Protein AF-A0AAV9Y411-F1 (afdb_monomer_lite)

Structure (mmCIF, N/CA/C/O backbone):
data_AF-A0AAV9Y411-F1
#
_entry.id   AF-A0AAV9Y411-F1
#
loop_
_atom_site.group_PDB
_atom_site.id
_atom_site.type_symbol
_atom_site.label_atom_id
_atom_site.label_alt_id
_atom_site.label_comp_id
_atom_site.label_asym_id
_atom_site.label_entity_id
_atom_site.label_seq_id
_atom_site.pdbx_PDB_ins_code
_atom_site.Cartn_x
_atom_site.Cartn_y
_atom_site.Cartn_z
_atom_site.occupancy
_atom_site.B_iso_or_equiv
_atom_site.auth_seq_id
_atom_site.auth_comp_id
_atom_site.auth_asym_id
_atom_site.auth_atom_id
_atom_site.pdbx_PDB_model_num
ATOM 1 N N . MET A 1 1 ? 46.861 -23.584 19.709 1.00 38.91 1 MET A N 1
ATOM 2 C CA . MET A 1 1 ? 47.022 -22.472 18.749 1.00 38.91 1 MET A CA 1
ATOM 3 C C . MET A 1 1 ? 45.684 -22.245 18.080 1.00 38.91 1 MET A C 1
ATOM 5 O O . MET A 1 1 ? 45.321 -22.960 17.160 1.00 38.91 1 MET A O 1
ATOM 9 N N . THR A 1 2 ? 44.911 -21.333 18.648 1.00 29.80 2 THR A N 1
ATOM 10 C CA . THR A 1 2 ? 43.564 -20.941 18.228 1.00 29.80 2 THR A CA 1
ATOM 11 C C . THR A 1 2 ? 43.675 -19.541 17.643 1.00 29.80 2 THR A C 1
ATOM 13 O O . THR A 1 2 ? 43.963 -18.605 18.385 1.00 29.80 2 THR A O 1
ATOM 16 N N . HIS A 1 3 ? 43.497 -19.397 16.330 1.00 33.75 3 HIS A N 1
ATOM 17 C CA . HIS A 1 3 ? 43.424 -18.087 15.688 1.00 33.75 3 HIS A CA 1
ATOM 18 C C . HIS A 1 3 ? 41.963 -17.654 15.575 1.00 33.75 3 HIS A C 1
ATOM 20 O O . HIS A 1 3 ? 41.206 -18.161 14.753 1.00 33.75 3 HIS A O 1
ATOM 26 N N . PHE A 1 4 ? 41.601 -16.721 16.451 1.00 31.33 4 PHE A N 1
ATOM 27 C CA . PHE A 1 4 ? 40.519 -15.763 16.263 1.00 31.33 4 PHE A CA 1
ATOM 28 C C . PHE A 1 4 ? 40.920 -14.781 15.153 1.00 31.33 4 PHE A C 1
ATOM 30 O O . PHE A 1 4 ? 42.050 -14.294 15.157 1.00 31.33 4 PHE A O 1
ATOM 37 N N . PHE A 1 5 ? 39.995 -14.455 14.253 1.00 34.91 5 PHE A N 1
ATOM 38 C CA . PHE A 1 5 ? 40.048 -13.216 13.481 1.00 34.91 5 PHE A CA 1
ATOM 39 C C . PHE A 1 5 ? 38.739 -12.459 13.690 1.00 34.91 5 PHE A C 1
ATOM 41 O O . PHE A 1 5 ? 37.673 -12.878 13.244 1.00 34.91 5 PHE A O 1
ATOM 48 N N . GLU A 1 6 ? 38.860 -11.361 14.428 1.00 30.22 6 GLU A N 1
ATOM 49 C CA . GLU A 1 6 ? 37.919 -10.252 14.489 1.00 30.22 6 GLU A CA 1
ATOM 50 C C . GLU A 1 6 ? 38.066 -9.406 13.219 1.00 30.22 6 GLU A C 1
ATOM 52 O O . GLU A 1 6 ? 39.190 -9.078 12.840 1.00 30.22 6 GLU A O 1
ATOM 57 N N . ILE A 1 7 ? 36.952 -8.992 12.605 1.00 30.72 7 ILE A N 1
ATOM 58 C CA . ILE A 1 7 ? 36.894 -7.761 11.804 1.00 30.72 7 ILE A CA 1
ATOM 59 C C . ILE A 1 7 ? 35.578 -7.042 12.131 1.00 30.72 7 ILE A C 1
ATOM 61 O O . ILE A 1 7 ? 34.486 -7.590 11.996 1.00 30.72 7 ILE A O 1
ATOM 65 N N . THR A 1 8 ? 35.736 -5.816 12.616 1.00 31.38 8 THR A N 1
ATOM 66 C CA . THR A 1 8 ? 34.743 -4.833 13.070 1.00 31.38 8 THR A CA 1
ATOM 67 C C . THR A 1 8 ? 34.170 -3.977 11.914 1.00 31.38 8 THR A C 1
ATOM 69 O O . THR A 1 8 ? 34.678 -4.041 10.794 1.00 31.38 8 THR A O 1
ATOM 72 N N . PRO A 1 9 ? 33.101 -3.181 12.161 1.00 34.19 9 PRO A N 1
ATOM 73 C CA . PRO A 1 9 ? 32.197 -2.634 11.145 1.00 34.19 9 PRO A CA 1
ATOM 74 C C . PRO A 1 9 ? 32.539 -1.202 10.684 1.00 34.19 9 PRO A C 1
ATOM 76 O O . PRO A 1 9 ? 33.095 -0.400 11.427 1.00 34.19 9 PRO A O 1
ATOM 79 N N . PHE A 1 10 ? 32.103 -0.865 9.471 1.00 28.27 10 PHE A N 1
ATOM 80 C CA . PHE A 1 10 ? 32.091 0.462 8.836 1.00 28.27 10 PHE A CA 1
ATOM 81 C C . PHE A 1 10 ? 30.819 0.495 7.950 1.00 28.27 10 PHE A C 1
ATOM 83 O O . PHE A 1 10 ? 30.485 -0.534 7.378 1.00 28.27 10 PHE A O 1
ATOM 90 N N . LEU A 1 11 ? 30.018 1.549 7.762 1.00 26.12 11 LEU A N 1
ATOM 91 C CA . LEU A 1 11 ? 30.141 2.985 7.990 1.00 26.12 11 LEU A CA 1
ATOM 92 C C . LEU A 1 11 ? 28.708 3.582 7.960 1.00 26.12 11 LEU A C 1
ATOM 94 O O . LEU A 1 11 ? 27.878 3.193 7.141 1.00 26.12 11 LEU A O 1
ATOM 98 N N . LEU A 1 12 ? 28.446 4.529 8.859 1.00 26.17 12 LEU A N 1
ATOM 99 C CA . LEU A 1 12 ? 27.255 5.375 8.965 1.00 26.17 12 LEU A CA 1
ATOM 100 C C . LEU A 1 12 ? 27.339 6.496 7.906 1.00 26.17 12 LEU A C 1
ATOM 102 O O . LEU A 1 12 ? 28.343 7.206 7.888 1.00 26.17 12 LEU A O 1
ATOM 106 N N . ILE A 1 13 ? 26.321 6.705 7.062 1.00 27.62 13 ILE A N 1
ATOM 107 C CA . ILE A 1 13 ? 26.224 7.918 6.226 1.00 27.62 13 ILE A CA 1
ATOM 108 C C . ILE A 1 13 ? 24.896 8.628 6.500 1.00 27.62 13 ILE A C 1
ATOM 110 O O . ILE A 1 13 ? 23.810 8.115 6.246 1.00 27.62 13 ILE A O 1
ATOM 114 N N . LEU A 1 14 ? 25.055 9.825 7.059 1.00 25.78 14 LEU A N 1
ATOM 115 C CA . LEU A 1 14 ? 24.070 10.851 7.368 1.00 25.78 14 LEU A CA 1
ATOM 116 C C . LEU A 1 14 ? 23.907 11.742 6.121 1.00 25.78 14 LEU A C 1
ATOM 118 O O . LEU A 1 14 ? 24.919 12.210 5.601 1.00 25.78 14 LEU A O 1
ATOM 122 N N . PHE A 1 15 ? 22.686 12.043 5.671 1.00 27.42 15 PHE A N 1
ATOM 123 C CA . PHE A 1 15 ? 22.455 13.149 4.731 1.00 27.42 15 PHE A CA 1
ATOM 124 C C . PHE A 1 15 ? 21.339 14.071 5.223 1.00 27.42 15 PHE A C 1
ATOM 126 O O . PHE A 1 15 ? 20.254 13.637 5.599 1.00 27.42 15 PHE A O 1
ATOM 133 N N . ILE A 1 16 ? 21.678 15.360 5.245 1.00 27.30 16 ILE A N 1
ATOM 134 C CA . ILE A 1 16 ? 20.896 16.502 5.719 1.00 27.30 16 ILE A CA 1
ATOM 135 C C . ILE A 1 16 ? 20.000 17.028 4.585 1.00 27.30 16 ILE A C 1
ATOM 137 O O . ILE A 1 16 ? 20.425 17.121 3.435 1.00 27.30 16 ILE A O 1
ATOM 141 N N . PHE A 1 17 ? 18.770 17.401 4.945 1.00 28.39 17 PHE A N 1
ATOM 142 C CA . PHE A 1 17 ? 17.741 18.024 4.107 1.00 28.39 17 PHE A CA 1
ATOM 143 C C . PHE A 1 17 ? 18.133 19.401 3.542 1.00 28.39 17 PHE A C 1
ATOM 145 O O . PHE A 1 17 ? 18.646 20.251 4.267 1.00 28.39 17 PHE A O 1
ATOM 152 N N . VAL A 1 18 ? 17.689 19.692 2.312 1.00 26.00 18 VAL A N 1
ATOM 153 C CA . VAL A 1 18 ? 17.281 21.049 1.909 1.00 26.00 18 VAL A CA 1
ATOM 154 C C . VAL A 1 18 ? 15.874 20.976 1.316 1.00 26.00 18 VAL A C 1
ATOM 156 O O . VAL A 1 18 ? 15.612 20.279 0.341 1.00 26.00 18 VAL A O 1
ATOM 159 N N . SER A 1 19 ? 14.962 21.684 1.979 1.00 31.25 19 SER A N 1
ATOM 160 C CA . SER A 1 19 ? 13.531 21.788 1.706 1.00 31.25 19 SER A CA 1
ATOM 161 C C . SER A 1 19 ? 13.236 23.047 0.898 1.00 31.25 19 SER A C 1
ATOM 163 O O . SER A 1 19 ? 13.562 24.134 1.366 1.00 31.25 19 SER A O 1
ATOM 165 N N . LEU A 1 20 ? 12.498 22.924 -0.208 1.00 26.38 20 LEU A N 1
ATOM 166 C CA . LEU A 1 20 ? 11.683 24.008 -0.769 1.00 26.38 20 LEU A CA 1
ATOM 167 C C . LEU A 1 20 ? 10.356 23.425 -1.292 1.00 26.38 20 LEU A C 1
ATOM 169 O O . LEU A 1 20 ? 10.323 22.724 -2.298 1.00 26.38 20 LEU A O 1
ATOM 173 N N . ARG A 1 21 ? 9.264 23.700 -0.563 1.00 31.45 21 ARG A N 1
ATOM 174 C CA . ARG A 1 21 ? 7.863 23.475 -0.971 1.00 31.45 21 ARG A CA 1
ATOM 175 C C . ARG A 1 21 ? 7.301 24.732 -1.641 1.00 31.45 21 ARG A C 1
ATOM 177 O O . ARG A 1 21 ? 7.668 25.839 -1.244 1.00 31.45 21 ARG A O 1
ATOM 184 N N . PRO A 1 22 ? 6.234 24.561 -2.431 1.00 31.45 22 PRO A N 1
ATOM 185 C CA . PRO A 1 22 ? 4.994 25.252 -2.105 1.00 31.45 22 PRO A CA 1
ATOM 186 C C . PRO A 1 22 ? 3.823 24.288 -1.862 1.00 31.45 22 PRO A C 1
ATOM 188 O O . PRO A 1 22 ? 3.847 23.107 -2.193 1.00 31.45 22 PRO A O 1
ATOM 191 N N . LEU A 1 23 ? 2.832 24.825 -1.154 1.00 37.41 23 LEU A N 1
ATOM 192 C CA . LEU A 1 23 ? 1.609 24.191 -0.679 1.00 37.41 23 LEU A CA 1
ATOM 193 C C . LEU A 1 23 ? 0.708 23.692 -1.815 1.00 37.41 23 LEU A C 1
ATOM 195 O O . LEU A 1 23 ? 0.442 24.454 -2.735 1.00 37.41 23 LEU A O 1
ATOM 199 N N . LEU A 1 24 ? 0.057 22.541 -1.610 1.00 33.62 24 LEU A N 1
ATOM 200 C CA . LEU A 1 24 ? -1.312 22.308 -2.080 1.00 33.62 24 LEU A CA 1
ATOM 201 C C . LEU A 1 24 ? -2.109 21.518 -1.030 1.00 33.62 24 LEU A C 1
ATOM 203 O O . LEU A 1 24 ? -1.747 20.419 -0.603 1.00 33.62 24 LEU A O 1
ATOM 207 N N . GLU A 1 25 ? -3.200 22.125 -0.576 1.00 34.94 25 GLU A N 1
ATOM 208 C CA . GLU A 1 25 ? -4.221 21.505 0.258 1.00 34.94 25 GLU A CA 1
ATOM 209 C C . GLU A 1 25 ? -5.209 20.772 -0.650 1.00 34.94 25 GLU A C 1
ATOM 211 O O . GLU A 1 25 ? -6.013 21.392 -1.343 1.00 34.94 25 GLU A O 1
ATOM 216 N N . ALA A 1 26 ? -5.193 19.439 -0.632 1.00 35.81 26 ALA A N 1
ATOM 217 C CA . ALA A 1 26 ? -6.359 18.698 -1.089 1.00 35.81 26 ALA A CA 1
ATOM 218 C C . ALA A 1 26 ? -7.523 19.047 -0.147 1.00 35.81 26 ALA A C 1
ATOM 220 O O . ALA A 1 26 ? -7.452 18.788 1.057 1.00 35.81 26 ALA A O 1
ATOM 221 N N . LYS A 1 27 ? -8.586 19.666 -0.673 1.00 31.14 27 LYS A N 1
ATOM 222 C CA . LYS A 1 27 ? -9.831 19.872 0.074 1.00 31.14 27 LYS A CA 1
ATOM 223 C C . LYS A 1 27 ? -10.451 18.506 0.349 1.00 31.14 27 LYS A C 1
ATOM 225 O O . LYS A 1 27 ? -11.044 17.883 -0.525 1.00 31.14 27 LYS A O 1
ATOM 230 N N . PHE A 1 28 ? -10.282 18.031 1.574 1.00 37.81 28 PHE A N 1
ATOM 231 C CA . PHE A 1 28 ? -10.968 16.848 2.064 1.00 37.81 28 PHE A CA 1
ATOM 232 C C . PHE A 1 28 ? -12.340 17.270 2.562 1.00 37.81 28 PHE A C 1
ATOM 234 O O . PHE A 1 28 ? -12.441 17.979 3.561 1.00 37.81 28 PHE A O 1
ATOM 241 N N . ASN A 1 29 ? -13.392 16.818 1.889 1.00 28.09 29 ASN A N 1
ATOM 242 C CA . ASN A 1 29 ? -14.723 16.918 2.460 1.00 28.09 29 ASN A CA 1
ATOM 243 C C . ASN A 1 29 ? -14.805 15.970 3.661 1.00 28.09 29 ASN A C 1
ATOM 245 O O . ASN A 1 29 ? -14.772 14.747 3.518 1.00 28.09 29 ASN A O 1
ATOM 249 N N . THR A 1 30 ? -14.938 16.537 4.857 1.00 27.84 30 THR A N 1
ATOM 250 C CA . THR A 1 30 ? -15.455 15.849 6.044 1.00 27.84 30 THR A CA 1
ATOM 251 C C . THR A 1 30 ? -16.964 15.668 5.891 1.00 27.84 30 THR A C 1
ATOM 253 O O . THR A 1 30 ? -17.766 16.183 6.664 1.00 27.84 30 THR A O 1
ATOM 256 N N . THR A 1 31 ? -17.389 14.942 4.861 1.00 27.12 31 THR A N 1
ATOM 257 C CA . THR A 1 31 ? -18.781 14.517 4.744 1.00 27.12 31 THR A CA 1
ATOM 258 C C . THR A 1 31 ? -19.002 13.340 5.689 1.00 27.12 31 THR A C 1
ATOM 260 O O . THR A 1 31 ? -18.307 12.318 5.615 1.00 27.12 31 THR A O 1
ATOM 263 N N . LYS A 1 32 ? -19.995 13.481 6.579 1.00 30.61 32 LYS A N 1
ATOM 264 C CA . LYS A 1 32 ? -20.686 12.357 7.229 1.00 30.61 32 LYS A CA 1
ATOM 265 C C . LYS A 1 32 ? -20.951 11.269 6.184 1.00 30.61 32 LYS A C 1
ATOM 267 O O . LYS A 1 32 ? -21.178 11.587 5.019 1.00 30.61 32 LYS A O 1
ATOM 272 N N . LEU A 1 33 ? -20.895 10.006 6.602 1.00 32.31 33 LEU A N 1
ATOM 273 C CA . LEU A 1 33 ? -21.232 8.834 5.789 1.00 32.31 33 LEU A CA 1
ATOM 274 C C . LEU A 1 33 ? -22.464 9.106 4.892 1.00 32.31 33 LEU A C 1
ATOM 276 O O . LEU A 1 33 ? -23.602 9.006 5.345 1.00 32.31 33 LEU A O 1
ATOM 280 N N . HIS A 1 34 ? -22.265 9.420 3.609 1.00 34.75 34 HIS A N 1
ATOM 281 C CA . HIS A 1 34 ? -23.342 9.370 2.622 1.00 34.75 34 HIS A CA 1
ATOM 282 C C . HIS A 1 34 ? -23.483 7.924 2.153 1.00 34.75 34 HIS A C 1
ATOM 284 O O . HIS A 1 34 ? -23.081 7.558 1.060 1.00 34.75 34 HIS A O 1
ATOM 290 N N . GLU A 1 35 ? -24.012 7.099 3.052 1.00 37.47 35 GLU A N 1
ATOM 291 C CA . GLU A 1 35 ? -24.856 5.947 2.709 1.00 37.47 35 GLU A CA 1
ATOM 292 C C . GLU A 1 35 ? -25.800 5.563 3.864 1.00 37.47 35 GLU A C 1
ATOM 294 O O . GLU A 1 35 ? -26.383 4.485 3.890 1.00 37.47 35 GLU A O 1
ATOM 299 N N . VAL A 1 36 ? -26.017 6.478 4.816 1.00 35.94 36 VAL A N 1
ATOM 300 C CA . VAL A 1 36 ? -27.107 6.395 5.786 1.00 35.94 36 VAL A CA 1
ATOM 301 C C . VAL A 1 36 ? -27.689 7.801 5.883 1.00 35.94 36 VAL A C 1
ATOM 303 O O . VAL A 1 36 ? -27.109 8.678 6.515 1.00 35.94 36 VAL A O 1
ATOM 306 N N . THR A 1 37 ? -28.820 8.054 5.218 1.00 32.94 37 THR A N 1
ATOM 307 C CA . THR A 1 37 ? -29.631 9.248 5.505 1.00 32.94 37 THR A CA 1
ATOM 308 C C . THR A 1 37 ? -29.826 9.327 7.019 1.00 32.94 37 THR A C 1
ATOM 310 O O . THR A 1 37 ? -30.154 8.301 7.607 1.00 32.94 37 THR A O 1
ATOM 313 N N . GLU A 1 38 ? -29.640 10.488 7.662 1.00 37.78 38 GLU A N 1
ATOM 314 C CA . GLU A 1 38 ? -29.710 10.641 9.136 1.00 37.78 38 GLU A CA 1
ATOM 315 C C . GLU A 1 38 ? -30.945 9.967 9.768 1.00 37.78 38 GLU A C 1
ATOM 317 O O . GLU A 1 38 ? -30.876 9.464 10.888 1.00 37.78 38 GLU A O 1
ATOM 322 N N . LYS A 1 39 ? -32.038 9.852 9.004 1.00 35.91 39 LYS A N 1
ATOM 323 C CA . LYS A 1 39 ? -33.259 9.117 9.357 1.00 35.91 39 LYS A CA 1
ATOM 324 C C . LYS A 1 39 ? -33.045 7.616 9.638 1.00 35.91 39 LYS A C 1
ATOM 326 O O . LYS A 1 39 ? -33.610 7.093 10.588 1.00 35.91 39 LYS A O 1
ATOM 331 N N . ASN A 1 40 ? -32.176 6.946 8.880 1.00 44.09 40 ASN A N 1
ATOM 332 C CA . ASN A 1 40 ? -31.847 5.526 9.054 1.00 44.09 40 ASN A CA 1
ATOM 333 C C . ASN A 1 40 ? -30.823 5.306 10.177 1.00 44.09 40 ASN A C 1
ATOM 335 O O . ASN A 1 40 ? -30.785 4.233 10.766 1.00 44.09 40 ASN A O 1
ATOM 339 N N . GLY A 1 41 ? -29.993 6.306 10.499 1.00 42.00 41 GLY A N 1
ATOM 340 C CA . GLY A 1 41 ? -28.954 6.179 11.526 1.00 42.00 41 GLY A CA 1
ATOM 341 C C . GLY A 1 41 ? -29.526 5.988 12.932 1.00 42.00 41 GLY A C 1
ATOM 342 O O . GLY A 1 41 ? -28.981 5.206 13.710 1.00 42.00 41 GLY A O 1
ATOM 343 N N . LEU A 1 42 ? -30.647 6.652 13.240 1.00 45.31 42 LEU A N 1
ATOM 344 C CA . LEU A 1 42 ? -31.330 6.520 14.529 1.00 45.31 42 LEU A CA 1
ATOM 345 C C . LEU A 1 42 ? -32.031 5.159 14.662 1.00 45.31 42 LEU A C 1
ATOM 347 O O . LEU A 1 42 ? -31.859 4.497 15.676 1.00 45.31 42 LEU A O 1
ATOM 351 N N . GLU A 1 43 ? -32.731 4.693 13.625 1.00 45.75 43 GLU A N 1
ATOM 352 C CA . GLU A 1 43 ? -33.386 3.374 13.621 1.00 45.75 43 GLU A CA 1
ATOM 353 C C . GLU A 1 43 ? -32.373 2.223 13.681 1.00 45.75 43 GLU A C 1
ATOM 355 O O . GLU A 1 43 ? -32.567 1.251 14.408 1.00 45.75 43 GLU A O 1
ATOM 360 N N . ILE A 1 44 ? -31.245 2.352 12.976 1.00 46.97 44 ILE A N 1
ATOM 361 C CA . ILE A 1 44 ? -30.122 1.411 13.046 1.00 46.97 44 ILE A CA 1
ATOM 362 C C . ILE A 1 44 ? -29.504 1.404 14.441 1.00 46.97 44 ILE A C 1
ATOM 364 O O . ILE A 1 44 ? -29.183 0.335 14.960 1.00 46.97 44 ILE A O 1
ATOM 368 N N . ARG A 1 45 ? -29.336 2.582 15.051 1.00 47.31 45 ARG A N 1
ATOM 369 C CA . ARG A 1 45 ? -28.848 2.710 16.420 1.00 47.31 45 ARG A CA 1
ATOM 370 C C . ARG A 1 45 ? -29.795 2.000 17.377 1.00 47.31 45 ARG A C 1
ATOM 372 O O . ARG A 1 45 ? -29.332 1.129 18.093 1.00 47.31 45 ARG A O 1
ATOM 379 N N . THR A 1 46 ? -31.099 2.254 17.301 1.00 49.94 46 THR A N 1
ATOM 380 C CA . THR A 1 46 ? -32.109 1.567 18.118 1.00 49.94 46 THR A CA 1
ATOM 381 C C . THR A 1 46 ? -32.182 0.066 17.820 1.00 49.94 46 THR A C 1
ATOM 383 O O . THR A 1 46 ? -32.459 -0.715 18.720 1.00 49.94 46 THR A O 1
ATOM 386 N N . PHE A 1 47 ? -31.897 -0.388 16.596 1.00 49.34 47 PHE A N 1
ATOM 387 C CA . PHE A 1 47 ? -31.875 -1.811 16.234 1.00 49.34 47 PHE A CA 1
ATOM 388 C C . PHE A 1 47 ? -30.624 -2.546 16.740 1.00 49.34 47 PHE A C 1
ATOM 390 O O . PHE A 1 47 ? -30.732 -3.640 17.288 1.00 49.34 47 PHE A O 1
ATOM 397 N N . ILE A 1 48 ? -29.434 -1.956 16.585 1.00 49.81 48 ILE A N 1
ATOM 398 C CA . ILE A 1 48 ? -28.190 -2.498 17.152 1.00 49.81 48 ILE A CA 1
ATOM 399 C C . ILE A 1 48 ? -28.270 -2.425 18.673 1.00 49.81 48 ILE A C 1
ATOM 401 O O . ILE A 1 48 ? -27.966 -3.407 19.336 1.00 49.81 48 ILE A O 1
ATOM 405 N N . GLU A 1 49 ? -28.744 -1.309 19.225 1.00 50.62 49 GLU A N 1
ATOM 406 C CA . GLU A 1 49 ? -28.959 -1.167 20.657 1.00 50.62 49 GLU A CA 1
ATOM 407 C C . GLU A 1 49 ? -30.011 -2.169 21.151 1.00 50.62 49 GLU A C 1
ATOM 409 O O . GLU A 1 49 ? -29.761 -2.836 22.132 1.00 50.62 49 GLU A O 1
ATOM 414 N N . SER A 1 50 ? -31.118 -2.426 20.452 1.00 47.31 50 SER A N 1
ATOM 415 C CA . SER A 1 50 ? -32.120 -3.412 20.914 1.00 47.31 50 SER A CA 1
ATOM 416 C C . SER A 1 50 ? -31.721 -4.880 20.722 1.00 47.31 50 SER A C 1
ATOM 418 O O . SER A 1 50 ? -32.159 -5.724 21.502 1.00 47.31 50 SER A O 1
ATOM 420 N N . LYS A 1 51 ? -30.892 -5.222 19.722 1.00 47.06 51 LYS A N 1
ATOM 421 C CA . LYS A 1 51 ? -30.385 -6.598 19.540 1.00 47.06 51 LYS A CA 1
ATOM 422 C C . LYS A 1 51 ? -29.110 -6.906 20.320 1.00 47.06 51 LYS A C 1
ATOM 424 O O . LYS A 1 51 ? -28.882 -8.071 20.630 1.00 47.06 51 LYS A O 1
ATOM 429 N N . VAL A 1 52 ? -28.283 -5.901 20.607 1.00 47.94 52 VAL A N 1
ATOM 430 C CA . VAL A 1 52 ? -27.052 -6.047 21.401 1.00 47.94 52 VAL A CA 1
ATOM 431 C C . VAL A 1 52 ? -27.313 -5.716 22.879 1.00 47.94 52 VAL A C 1
ATOM 433 O O . VAL A 1 52 ? -26.717 -6.352 23.740 1.00 47.94 52 VAL A O 1
ATOM 436 N N . LEU A 1 53 ? -28.252 -4.815 23.199 1.00 44.66 53 LEU A N 1
ATOM 437 C CA . LEU A 1 53 ? -28.708 -4.494 24.561 1.00 44.66 53 LEU A CA 1
ATOM 438 C C . LEU A 1 53 ? -30.104 -5.059 24.876 1.00 44.66 53 LEU A C 1
ATOM 440 O O . LEU A 1 53 ? -31.049 -4.321 25.145 1.00 44.66 53 LEU A O 1
ATOM 444 N N . SER A 1 54 ? -30.211 -6.381 25.014 1.00 42.41 54 SER A N 1
ATOM 445 C CA . SER A 1 54 ? -31.156 -6.932 26.003 1.00 42.41 54 SER A CA 1
ATOM 446 C C . SER A 1 54 ? -30.612 -6.833 27.443 1.00 42.41 54 SER A C 1
ATOM 448 O O . SER A 1 54 ? -31.222 -7.346 28.376 1.00 42.41 54 SER A O 1
ATOM 450 N N . ALA A 1 55 ? -29.463 -6.175 27.635 1.00 38.88 55 ALA A N 1
ATOM 451 C CA . ALA A 1 55 ? -28.901 -5.772 28.918 1.00 38.88 55 ALA A CA 1
ATOM 452 C C . ALA A 1 55 ? -28.189 -4.417 28.751 1.00 38.88 55 ALA A C 1
ATOM 454 O O . ALA A 1 55 ? -27.532 -4.200 27.735 1.00 38.88 55 ALA A O 1
ATOM 455 N N . ASN A 1 56 ? -28.310 -3.512 29.728 1.00 41.34 56 ASN A N 1
ATOM 456 C CA . ASN A 1 56 ? -27.625 -2.212 29.761 1.00 41.34 56 ASN A CA 1
ATOM 457 C C . ASN A 1 56 ? -26.092 -2.388 29.736 1.00 41.34 56 ASN A C 1
ATOM 459 O O . ASN A 1 56 ? -25.439 -2.496 30.769 1.00 41.34 56 ASN A O 1
ATOM 463 N N . ILE A 1 57 ? -25.511 -2.438 28.536 1.00 42.03 57 ILE A N 1
ATOM 464 C CA . ILE A 1 57 ? -24.071 -2.613 28.303 1.00 42.03 57 ILE A CA 1
ATOM 465 C C . ILE A 1 57 ? -23.255 -1.374 28.698 1.00 42.03 57 ILE A C 1
ATOM 467 O O . ILE A 1 57 ? -22.071 -1.513 28.992 1.00 42.03 57 ILE A O 1
ATOM 471 N N . SER A 1 58 ? -23.865 -0.187 28.788 1.00 42.31 58 SER A N 1
ATOM 472 C CA . SER A 1 58 ? -23.183 1.021 29.282 1.00 42.31 58 SER A CA 1
ATOM 473 C C . SER A 1 58 ? -22.679 0.887 30.723 1.00 42.31 58 SER A C 1
ATOM 475 O O . SER A 1 58 ? -21.717 1.562 31.081 1.00 42.31 58 SER A O 1
ATOM 477 N N . ASP A 1 59 ? -23.289 -0.010 31.506 1.00 43.66 59 ASP A N 1
ATOM 478 C CA . ASP A 1 59 ? -22.950 -0.265 32.910 1.00 43.66 59 ASP A CA 1
ATOM 479 C C . ASP A 1 59 ? -22.189 -1.589 33.100 1.00 43.66 59 ASP A C 1
ATOM 481 O O . ASP A 1 59 ? -21.702 -1.885 34.193 1.00 43.66 59 ASP A O 1
ATOM 485 N N . LEU A 1 60 ? -22.067 -2.403 32.041 1.00 38.75 60 LEU A N 1
ATOM 486 C CA . LEU A 1 60 ? -21.329 -3.658 32.100 1.00 38.75 60 LEU A CA 1
ATOM 487 C C . LEU A 1 60 ? -19.829 -3.379 31.958 1.00 38.75 60 LEU A C 1
ATOM 489 O O . LEU A 1 60 ? -19.397 -2.783 30.967 1.00 38.75 60 LEU A O 1
ATOM 493 N N . PRO A 1 61 ? -18.995 -3.839 32.904 1.00 47.16 61 PRO A N 1
ATOM 494 C CA . PRO A 1 61 ? -17.561 -3.677 32.776 1.00 47.16 61 PRO A CA 1
ATOM 495 C C . PRO A 1 61 ? -17.058 -4.362 31.484 1.00 47.16 61 PRO A C 1
ATOM 497 O O . PRO A 1 61 ? -17.550 -5.438 31.131 1.00 47.16 61 PRO A O 1
ATOM 500 N N . PRO A 1 62 ? -16.064 -3.786 30.772 1.00 47.91 62 PRO A N 1
ATOM 501 C CA . PRO A 1 62 ? -15.685 -4.175 29.402 1.00 47.91 62 PRO A CA 1
ATOM 502 C C . PRO A 1 62 ? -15.385 -5.667 29.186 1.00 47.91 62 PRO A C 1
ATOM 504 O O . PRO A 1 62 ? -15.457 -6.175 28.065 1.00 47.91 62 PRO A O 1
ATOM 507 N N . HIS A 1 63 ? -15.058 -6.402 30.250 1.00 51.16 63 HIS A N 1
ATOM 508 C CA . HIS A 1 63 ? -14.817 -7.838 30.195 1.00 51.16 63 HIS A CA 1
ATOM 509 C C . HIS A 1 63 ? -16.089 -8.671 29.937 1.00 51.16 63 HIS A C 1
ATOM 511 O O . HIS A 1 63 ? -15.958 -9.761 29.383 1.00 51.16 63 HIS A O 1
ATOM 517 N N . LEU A 1 64 ? -17.291 -8.159 30.238 1.00 46.09 64 LEU A N 1
ATOM 518 C CA . LEU A 1 64 ? -18.569 -8.878 30.100 1.00 46.09 64 LEU A CA 1
ATOM 519 C C . LEU A 1 64 ? -19.264 -8.707 28.741 1.00 46.09 64 LEU A C 1
ATOM 521 O O . LEU A 1 64 ? -20.186 -9.460 28.441 1.00 46.09 64 LEU A O 1
ATOM 525 N N . ILE A 1 65 ? -18.821 -7.774 27.891 1.00 52.69 65 ILE A N 1
ATOM 526 C CA . ILE A 1 65 ? -19.359 -7.647 26.529 1.00 52.69 65 ILE A CA 1
ATOM 527 C C . ILE A 1 65 ? -18.782 -8.785 25.670 1.00 52.69 65 ILE A C 1
ATOM 529 O O . ILE A 1 65 ? -17.544 -8.886 25.569 1.00 52.69 65 ILE A O 1
ATOM 533 N N . PRO A 1 66 ? -19.621 -9.640 25.046 1.00 55.78 66 PRO A N 1
ATOM 534 C CA . PRO A 1 66 ? -19.151 -10.674 24.134 1.00 55.78 66 PRO A CA 1
ATOM 535 C C . PRO A 1 66 ? -18.269 -10.026 23.053 1.00 55.78 66 PRO A C 1
ATOM 537 O O . PRO A 1 66 ? -18.720 -9.096 22.391 1.00 55.78 66 PRO A O 1
ATOM 540 N N . PRO A 1 67 ? -17.007 -10.460 22.869 1.00 53.84 67 PRO A N 1
ATOM 541 C CA . PRO A 1 67 ? -16.066 -9.816 21.942 1.00 53.84 67 PRO A CA 1
ATOM 542 C C . PRO A 1 67 ? -16.449 -9.907 20.458 1.00 53.84 67 PRO A C 1
ATOM 544 O O . PRO A 1 67 ? -15.678 -9.475 19.608 1.00 53.84 67 PRO A O 1
ATOM 547 N N . TYR A 1 68 ? -17.569 -10.548 20.143 1.00 59.97 68 TYR A N 1
ATOM 548 C CA . TYR A 1 68 ? -17.868 -11.083 18.828 1.00 59.97 68 TYR A CA 1
ATOM 549 C C . TYR A 1 68 ? -19.261 -10.617 18.415 1.00 59.97 68 TYR A C 1
ATOM 551 O O . TYR A 1 68 ? -20.157 -10.559 19.255 1.00 59.97 68 TYR A O 1
ATOM 559 N N . ASP A 1 69 ? -19.421 -10.320 17.125 1.00 71.69 69 ASP A N 1
ATOM 560 C CA . ASP A 1 69 ? -20.665 -9.903 16.455 1.00 71.69 69 ASP A CA 1
ATOM 561 C C . ASP A 1 69 ? -20.933 -8.388 16.344 1.00 71.69 69 ASP A C 1
ATOM 563 O O . ASP A 1 69 ? -21.873 -8.008 15.646 1.00 71.69 69 ASP A O 1
ATOM 567 N N . TYR A 1 70 ? -20.092 -7.495 16.895 1.00 81.38 70 TYR A N 1
ATOM 568 C CA . TYR A 1 70 ? -20.257 -6.045 16.661 1.00 81.38 70 TYR A CA 1
ATOM 569 C C . TYR A 1 70 ? -20.158 -5.695 15.167 1.00 81.38 70 TYR A C 1
ATOM 571 O O . TYR A 1 70 ? -21.048 -5.040 14.619 1.00 81.38 70 TYR A O 1
ATOM 579 N N . CYS A 1 71 ? -19.109 -6.160 14.479 1.00 87.81 71 CYS A N 1
ATOM 580 C CA . CYS A 1 71 ? -18.887 -5.826 13.070 1.00 87.81 71 CYS A CA 1
ATOM 581 C C . CYS A 1 71 ? -19.964 -6.435 12.160 1.00 87.81 71 CYS A C 1
ATOM 583 O O . CYS A 1 71 ? -20.409 -5.808 11.199 1.00 87.81 71 CYS A O 1
ATOM 585 N N . ASN A 1 72 ? -20.443 -7.633 12.495 1.00 81.88 72 ASN A N 1
ATOM 586 C CA . ASN A 1 72 ? -21.541 -8.283 11.783 1.00 81.88 72 ASN A CA 1
ATOM 587 C C . ASN A 1 72 ? -22.882 -7.568 12.012 1.00 81.88 72 ASN A C 1
ATOM 589 O O . ASN A 1 72 ? -23.658 -7.407 11.068 1.00 81.88 72 ASN A O 1
ATOM 593 N N . ALA A 1 73 ? -23.173 -7.134 13.244 1.00 81.38 73 ALA A N 1
ATOM 594 C CA . ALA A 1 73 ? -24.362 -6.343 13.557 1.00 81.38 73 ALA A CA 1
ATOM 595 C C . ALA A 1 73 ? -24.350 -5.010 12.794 1.00 81.38 73 ALA A C 1
ATOM 597 O O . ALA A 1 73 ? -25.360 -4.637 12.194 1.00 81.38 73 ALA A O 1
ATOM 598 N N . LEU A 1 74 ? -23.187 -4.354 12.731 1.00 80.88 74 LEU A N 1
ATOM 599 C CA . LEU A 1 74 ? -22.967 -3.161 11.918 1.00 80.88 74 LEU A CA 1
ATOM 600 C C . LEU A 1 74 ? -23.175 -3.431 10.416 1.00 80.88 74 LEU A C 1
ATOM 602 O O . LEU A 1 74 ? -23.770 -2.629 9.706 1.00 80.88 74 LEU A O 1
ATOM 606 N N . SER A 1 75 ? -22.737 -4.578 9.903 1.00 82.12 75 SER A N 1
ATOM 607 C CA . SER A 1 75 ? -22.959 -4.937 8.496 1.00 82.12 75 SER A CA 1
ATOM 608 C C . SER A 1 75 ? -24.421 -5.147 8.138 1.00 82.12 75 SER A C 1
ATOM 610 O O . SER A 1 75 ? -24.862 -4.723 7.069 1.00 82.12 75 SER A O 1
ATOM 612 N N . LYS A 1 76 ? -25.189 -5.784 9.030 1.00 80.06 76 LYS A N 1
ATOM 613 C CA . LYS A 1 76 ? -26.632 -5.995 8.834 1.00 80.06 76 LYS A CA 1
ATOM 614 C C . LYS A 1 76 ? -27.384 -4.671 8.725 1.00 80.06 76 LYS A C 1
ATOM 616 O O . LYS A 1 76 ? -28.401 -4.614 8.038 1.00 80.06 76 LYS A O 1
ATOM 621 N N . SER A 1 77 ? -26.888 -3.623 9.377 1.00 74.50 77 SER A N 1
ATOM 622 C CA . SER A 1 77 ? -27.528 -2.317 9.356 1.00 74.50 77 SER A CA 1
ATOM 623 C C . SER A 1 77 ? -27.134 -1.447 8.161 1.00 74.50 77 SER A C 1
ATOM 625 O O . SER A 1 77 ? -27.989 -0.742 7.634 1.00 74.50 77 SER A O 1
ATOM 627 N N . ILE A 1 78 ? -25.884 -1.522 7.693 1.00 73.62 78 ILE A N 1
ATOM 628 C CA . ILE A 1 78 ? -25.370 -0.629 6.638 1.00 73.62 78 ILE A CA 1
ATOM 629 C C . ILE A 1 78 ? -25.792 -1.054 5.213 1.00 73.62 78 ILE A C 1
ATOM 631 O O . ILE A 1 78 ? -25.725 -0.241 4.302 1.00 73.62 78 ILE A O 1
ATOM 635 N N . LYS A 1 79 ? -26.295 -2.279 4.984 1.00 71.44 79 LYS A N 1
ATOM 636 C CA . LYS A 1 79 ? -26.765 -2.769 3.658 1.00 71.44 79 LYS A CA 1
ATOM 637 C C . LYS A 1 79 ? -25.826 -2.431 2.474 1.00 71.44 79 LYS A C 1
ATOM 639 O O . LYS A 1 79 ? -26.282 -2.233 1.351 1.00 71.44 79 LYS A O 1
ATOM 644 N N . SER A 1 80 ? -24.514 -2.411 2.697 1.00 73.88 80 SER A N 1
ATOM 645 C CA . SER A 1 80 ? -23.520 -2.175 1.647 1.00 73.88 80 SER A CA 1
ATOM 646 C C . SER A 1 80 ? -23.106 -3.475 0.954 1.00 73.88 80 SER A C 1
ATOM 648 O O . SER A 1 80 ? -23.131 -4.556 1.546 1.00 73.88 80 SER A O 1
ATOM 650 N N . ARG A 1 81 ? -22.643 -3.367 -0.301 1.00 74.56 81 ARG A N 1
ATOM 651 C CA . ARG A 1 81 ? -22.080 -4.498 -1.069 1.00 74.56 81 ARG A CA 1
ATOM 652 C C . ARG A 1 81 ? -20.934 -5.195 -0.328 1.00 74.56 81 ARG A C 1
ATOM 654 O O . ARG A 1 81 ? -20.799 -6.413 -0.403 1.00 74.56 81 ARG A O 1
ATOM 661 N N . TYR A 1 82 ? -20.121 -4.419 0.383 1.00 80.69 82 TYR A N 1
ATOM 662 C CA . TYR A 1 82 ? -19.019 -4.919 1.194 1.00 80.69 82 TYR A CA 1
ATOM 663 C C . TYR A 1 82 ? -19.365 -4.807 2.672 1.00 80.69 82 TYR A C 1
ATOM 665 O O . TYR A 1 82 ? -19.669 -3.718 3.158 1.00 80.69 82 TYR A O 1
ATOM 673 N N . GLN A 1 83 ? -19.309 -5.934 3.373 1.00 88.12 83 GLN A N 1
ATOM 674 C CA . GLN A 1 83 ? -19.657 -6.037 4.786 1.00 88.12 83 GLN A CA 1
ATOM 675 C C . GLN A 1 83 ? -18.413 -5.876 5.666 1.00 88.12 83 GLN A C 1
ATOM 677 O O . GLN A 1 83 ? -17.350 -6.420 5.363 1.00 88.12 83 GLN A O 1
ATOM 682 N N . TRP A 1 84 ? -18.570 -5.153 6.771 1.00 91.94 84 TRP A N 1
ATOM 683 C CA . TRP A 1 84 ? -17.660 -5.198 7.908 1.00 91.94 84 TRP A CA 1
ATOM 684 C C . TRP A 1 84 ? -17.693 -6.575 8.573 1.00 91.94 84 TRP A C 1
ATOM 686 O O . TRP A 1 84 ? -18.753 -7.149 8.830 1.00 91.94 84 TRP A O 1
ATOM 696 N N . ARG A 1 85 ? -16.515 -7.101 8.871 1.00 92.81 85 ARG A N 1
ATOM 697 C CA . ARG A 1 85 ? -16.318 -8.376 9.552 1.00 92.81 85 ARG A CA 1
ATOM 698 C C . ARG A 1 85 ? -15.368 -8.187 10.718 1.00 92.81 85 ARG A C 1
ATOM 700 O O . ARG A 1 85 ? -14.582 -7.235 10.753 1.00 92.81 85 ARG A O 1
ATOM 707 N N . ASP A 1 86 ? -15.467 -9.097 11.674 1.00 92.50 86 ASP A N 1
ATOM 708 C CA . ASP A 1 86 ? -14.537 -9.144 12.790 1.00 92.50 86 ASP A CA 1
ATOM 709 C C . ASP A 1 86 ? -13.124 -9.436 12.261 1.00 92.50 86 ASP A C 1
ATOM 711 O O . ASP A 1 86 ? -12.930 -10.329 11.436 1.00 92.50 86 ASP A O 1
ATOM 715 N N . VAL A 1 87 ? -12.128 -8.689 12.743 1.00 94.88 87 VAL A N 1
ATOM 716 C CA . VAL A 1 87 ? -10.716 -9.041 12.513 1.00 94.88 87 VAL A CA 1
ATOM 717 C C . VAL A 1 87 ? -10.352 -10.327 13.262 1.00 94.88 87 VAL A 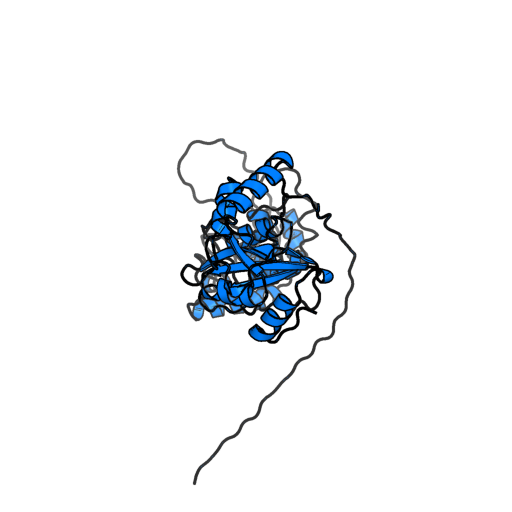C 1
ATOM 719 O O . VAL A 1 87 ? -11.142 -10.859 14.045 1.00 94.88 87 VAL A O 1
ATOM 722 N N . SER A 1 88 ? -9.132 -10.835 13.057 1.00 94.75 88 SER A N 1
ATOM 723 C CA . SER A 1 88 ? -8.635 -12.005 13.785 1.00 94.75 88 SER A CA 1
ATOM 724 C C . SER A 1 88 ? -8.816 -11.866 15.300 1.00 94.75 88 SER A C 1
ATOM 726 O O . SER A 1 88 ? -8.715 -10.779 15.876 1.00 94.75 88 SER A O 1
ATOM 728 N N . ARG A 1 89 ? -9.050 -13.002 15.969 1.00 92.69 89 ARG A N 1
ATOM 729 C CA . ARG A 1 89 ? -9.277 -13.060 17.421 1.00 92.69 89 ARG A CA 1
ATOM 730 C C . ARG A 1 89 ? -8.170 -12.365 18.216 1.00 92.69 89 ARG A C 1
ATOM 732 O O . ARG A 1 89 ? -8.455 -11.726 19.226 1.00 92.69 89 ARG A O 1
ATOM 739 N N . THR A 1 90 ? -6.926 -12.472 17.751 1.00 94.19 90 THR A N 1
ATOM 740 C CA . THR A 1 90 ? -5.766 -11.801 18.345 1.00 94.19 90 THR A CA 1
ATOM 741 C C . THR A 1 90 ? -5.943 -10.287 18.347 1.00 94.19 90 THR A C 1
ATOM 743 O O . THR A 1 90 ? -5.782 -9.658 19.390 1.00 94.19 90 THR A O 1
ATOM 746 N N . TRP A 1 91 ? -6.348 -9.704 17.217 1.00 96.00 91 TRP A N 1
ATOM 747 C CA . TRP A 1 91 ? -6.593 -8.268 17.113 1.00 96.00 91 TRP A CA 1
ATOM 748 C C . TRP A 1 91 ? -7.821 -7.809 17.889 1.00 96.00 91 TRP A C 1
ATOM 750 O O . TRP A 1 91 ? -7.742 -6.785 18.566 1.00 96.00 91 TRP A O 1
ATOM 760 N N . GLN A 1 92 ? -8.913 -8.583 17.856 1.00 93.69 92 GLN A N 1
ATOM 761 C CA . GLN A 1 92 ? -10.099 -8.275 18.659 1.00 93.69 92 GLN A CA 1
ATOM 762 C C . GLN A 1 92 ? -9.755 -8.209 20.145 1.00 93.69 92 GLN A C 1
ATOM 764 O O . GLN A 1 92 ? -10.065 -7.227 20.813 1.00 93.69 92 GLN A O 1
ATOM 769 N N . LYS A 1 93 ? -9.059 -9.230 20.662 1.00 92.50 93 LYS A N 1
ATOM 770 C CA . LYS A 1 93 ? -8.625 -9.260 22.061 1.00 92.50 93 LYS A CA 1
ATOM 771 C C . LYS A 1 93 ? -7.713 -8.075 22.377 1.00 92.50 93 LYS A C 1
ATOM 773 O O . LYS A 1 93 ? -7.945 -7.377 23.354 1.00 92.50 93 LYS A O 1
ATOM 778 N N . ARG A 1 94 ? -6.714 -7.828 21.525 1.00 94.69 94 ARG A N 1
ATOM 779 C CA . ARG A 1 94 ? -5.717 -6.782 21.752 1.00 94.69 94 ARG A CA 1
ATOM 780 C C . ARG A 1 94 ? -6.339 -5.391 21.825 1.00 94.69 94 ARG A C 1
ATOM 782 O O . ARG A 1 94 ? -6.007 -4.651 22.736 1.00 94.69 94 ARG A O 1
ATOM 789 N N . LEU A 1 95 ? -7.237 -5.027 20.907 1.00 94.44 95 LEU A N 1
ATOM 790 C CA . LEU A 1 95 ? -7.884 -3.705 20.930 1.00 94.44 95 LEU A CA 1
ATOM 791 C C . LEU A 1 95 ? -8.998 -3.598 21.978 1.00 94.44 95 LEU A C 1
ATOM 793 O O . LEU A 1 95 ? -9.239 -2.499 22.487 1.00 94.44 95 LEU A O 1
ATOM 797 N N . LYS A 1 96 ? -9.618 -4.720 22.365 1.00 90.62 96 LYS A N 1
ATOM 798 C CA . LYS A 1 96 ? -10.586 -4.763 23.467 1.00 90.62 96 LYS A CA 1
ATOM 799 C C . LYS A 1 96 ? -9.971 -4.300 24.786 1.00 90.62 96 LYS A C 1
ATOM 801 O O . LYS A 1 96 ? -10.628 -3.553 25.508 1.00 90.62 96 LYS A O 1
ATOM 806 N N . ASP A 1 97 ? -8.720 -4.663 25.060 1.00 90.69 97 ASP A N 1
ATOM 807 C CA . ASP A 1 97 ? -8.006 -4.238 26.274 1.00 90.69 97 ASP A CA 1
ATOM 808 C C . ASP A 1 97 ? -7.815 -2.708 26.336 1.00 90.69 97 ASP A C 1
ATOM 810 O O . ASP A 1 97 ? -7.722 -2.131 27.417 1.00 90.69 97 ASP A O 1
ATOM 814 N N . TYR A 1 98 ? -7.858 -2.030 25.184 1.00 92.94 98 TYR A N 1
ATOM 815 C CA . TYR A 1 98 ? -7.823 -0.569 25.075 1.00 92.94 98 TYR A CA 1
ATOM 816 C C . TYR A 1 98 ? -9.215 0.070 24.912 1.00 92.94 98 TYR A C 1
ATOM 818 O O . TYR A 1 98 ? -9.320 1.282 24.714 1.00 92.94 98 TYR A O 1
ATOM 826 N N . GLY A 1 99 ? -10.295 -0.715 24.980 1.00 91.75 99 GLY A N 1
ATOM 827 C CA . GLY A 1 99 ? -11.670 -0.226 24.867 1.00 91.75 99 GLY A CA 1
ATOM 828 C C . GLY A 1 99 ? -12.125 0.088 23.436 1.00 91.75 99 GLY A C 1
ATOM 829 O O . GLY A 1 99 ? -12.952 0.988 23.247 1.00 91.75 99 GLY A O 1
ATOM 830 N N . PHE A 1 100 ? -11.581 -0.609 22.432 1.00 92.75 100 PHE A N 1
ATOM 831 C CA . PHE A 1 100 ? -11.924 -0.420 21.021 1.00 92.75 100 PHE A CA 1
ATOM 832 C C . PHE A 1 100 ? -12.509 -1.677 20.377 1.00 92.75 100 PHE A C 1
ATOM 834 O O . PHE A 1 100 ? -12.002 -2.784 20.542 1.00 92.75 100 PHE A O 1
ATOM 841 N N . TRP A 1 101 ? -13.547 -1.469 19.569 1.00 92.38 101 TRP A N 1
ATOM 842 C CA . TRP A 1 101 ? -13.970 -2.381 18.517 1.00 92.38 101 TRP A CA 1
ATOM 843 C C . TRP A 1 101 ? -13.072 -2.177 17.306 1.00 92.38 101 TRP A C 1
ATOM 845 O O . TRP A 1 101 ? -12.737 -1.038 16.966 1.00 92.38 101 TRP A O 1
ATOM 855 N N . ILE A 1 102 ? -12.728 -3.266 16.629 1.00 95.12 102 ILE A N 1
ATOM 856 C CA . ILE A 1 102 ? -11.982 -3.239 15.376 1.00 95.12 102 ILE A CA 1
ATOM 857 C C . ILE A 1 102 ? -12.658 -4.155 14.362 1.00 95.12 102 ILE A C 1
ATOM 859 O O . ILE A 1 102 ? -12.977 -5.306 14.646 1.00 95.12 102 ILE A O 1
ATOM 863 N N . CYS A 1 103 ? -12.877 -3.628 13.166 1.00 95.38 103 CYS A N 1
ATOM 864 C CA . CYS A 1 103 ? -13.505 -4.336 12.064 1.00 95.38 103 CYS A CA 1
ATOM 865 C C . CYS A 1 103 ? -12.644 -4.194 10.818 1.00 95.38 103 CYS A C 1
ATOM 867 O O . CYS A 1 103 ? -11.955 -3.187 10.646 1.00 95.38 103 CYS A O 1
ATOM 869 N N . HIS A 1 104 ? -12.734 -5.164 9.915 1.00 95.75 104 HIS A N 1
ATOM 870 C CA . HIS A 1 104 ? -12.196 -5.018 8.570 1.00 95.75 104 HIS A CA 1
ATOM 871 C C . HIS A 1 104 ? -13.298 -5.118 7.521 1.00 95.75 104 HIS A C 1
ATOM 873 O O . HIS A 1 104 ? -14.349 -5.712 7.762 1.00 95.75 104 HIS A O 1
ATOM 879 N N . ARG A 1 105 ? -13.069 -4.525 6.353 1.00 94.50 105 ARG A N 1
ATOM 880 C CA . ARG A 1 105 ? -13.986 -4.585 5.214 1.00 94.50 105 ARG A CA 1
ATOM 881 C C . ARG A 1 105 ? -13.207 -4.855 3.941 1.00 94.50 105 ARG A C 1
ATOM 883 O O . ARG A 1 105 ? -12.266 -4.133 3.612 1.00 94.50 105 ARG A O 1
ATOM 890 N N . ASP A 1 106 ? -13.636 -5.879 3.216 1.00 93.50 106 ASP A N 1
ATOM 891 C CA . ASP A 1 106 ? -13.091 -6.186 1.899 1.00 93.50 106 ASP A CA 1
ATOM 892 C C . ASP A 1 106 ? -13.452 -5.083 0.894 1.00 93.50 106 ASP A C 1
ATOM 894 O O . ASP A 1 106 ? -14.558 -4.551 0.932 1.00 93.50 106 ASP A O 1
ATOM 898 N N . CYS A 1 107 ? -12.527 -4.736 0.004 1.00 89.56 107 CYS A N 1
ATOM 899 C CA . CYS A 1 107 ? -12.750 -3.768 -1.072 1.00 89.56 107 CYS A CA 1
ATOM 900 C C . CYS A 1 107 ? -12.564 -4.391 -2.465 1.00 89.56 107 CYS A C 1
ATOM 902 O O . CYS A 1 107 ? -12.495 -3.670 -3.457 1.00 89.56 107 CYS A O 1
ATOM 904 N N . GLY A 1 108 ? -12.528 -5.724 -2.543 1.00 87.12 108 GLY A N 1
ATOM 905 C CA . GLY A 1 108 ? -12.331 -6.495 -3.764 1.00 87.12 108 GLY A CA 1
ATOM 906 C C . GLY A 1 108 ? -10.888 -6.975 -3.927 1.00 87.12 108 GLY A C 1
ATOM 907 O O . GLY A 1 108 ? -9.948 -6.346 -3.450 1.00 87.12 108 GLY A O 1
ATOM 908 N N . GLY A 1 109 ? -10.727 -8.104 -4.620 1.00 83.00 109 GLY A N 1
ATOM 909 C CA . GLY A 1 109 ? -9.430 -8.717 -4.926 1.00 83.00 109 GLY A CA 1
ATOM 910 C C . GLY A 1 109 ? -8.946 -8.440 -6.352 1.00 83.00 109 GLY A C 1
ATOM 911 O O . GLY A 1 109 ? -9.315 -7.432 -6.966 1.00 83.00 109 GLY A O 1
ATOM 912 N N . GLY A 1 110 ? -8.140 -9.374 -6.865 1.00 84.81 110 GLY A N 1
ATOM 913 C CA . GLY A 1 110 ? -7.612 -9.357 -8.232 1.00 84.81 110 GLY A CA 1
ATOM 914 C C . GLY A 1 110 ? -6.359 -8.502 -8.395 1.00 84.81 110 GLY A C 1
ATOM 915 O O . GLY A 1 110 ? -6.270 -7.777 -9.373 1.00 84.81 110 GLY A O 1
ATOM 916 N N . GLY A 1 111 ? -5.444 -8.523 -7.422 1.00 87.81 111 GLY A N 1
ATOM 917 C CA . GLY A 1 111 ? -4.164 -7.799 -7.480 1.00 87.81 111 GLY A CA 1
ATOM 918 C C . GLY A 1 111 ? -4.232 -6.323 -7.073 1.00 87.81 111 GLY A C 1
ATOM 919 O O . GLY A 1 111 ? -3.216 -5.734 -6.722 1.00 87.81 111 GLY A O 1
ATOM 920 N N . ASP A 1 112 ? -5.433 -5.736 -7.016 1.00 95.00 112 ASP A N 1
ATOM 921 C CA . ASP A 1 112 ? -5.615 -4.308 -6.712 1.00 95.00 112 ASP A CA 1
ATOM 922 C C . ASP A 1 112 ? -6.018 -4.000 -5.258 1.00 95.00 112 ASP A C 1
ATOM 924 O O . ASP A 1 112 ? -6.407 -2.873 -4.932 1.00 95.00 112 ASP A O 1
ATOM 928 N N . CYS A 1 113 ? -6.010 -4.998 -4.375 1.00 96.06 113 CYS A N 1
ATOM 929 C CA . CYS A 1 113 ? -6.609 -4.892 -3.043 1.00 96.06 113 CYS A CA 1
ATOM 930 C C . CYS A 1 113 ? -5.959 -3.811 -2.161 1.00 96.06 113 CYS A C 1
ATOM 932 O O . CYS A 1 113 ? -6.675 -3.141 -1.410 1.00 96.06 113 CYS A O 1
ATOM 934 N N . LEU A 1 114 ? -4.647 -3.565 -2.298 1.00 97.31 114 LEU A N 1
ATOM 935 C CA . LEU A 1 114 ? -3.955 -2.462 -1.619 1.00 97.31 114 LEU A CA 1
ATOM 936 C C . LEU A 1 114 ? -4.547 -1.110 -2.034 1.00 97.31 114 LEU A C 1
ATOM 938 O O . LEU A 1 114 ? -5.041 -0.355 -1.194 1.00 97.31 114 LEU A O 1
ATOM 942 N N . TYR A 1 115 ? -4.548 -0.825 -3.337 1.00 97.25 115 TYR A N 1
ATOM 943 C CA . TYR A 1 115 ? -4.996 0.454 -3.888 1.00 97.25 115 TYR A CA 1
ATOM 944 C C . TYR A 1 115 ? -6.474 0.706 -3.576 1.00 97.25 115 TYR A C 1
ATOM 946 O O . TYR A 1 115 ? -6.836 1.792 -3.121 1.00 97.25 115 TYR A O 1
ATOM 954 N N . LYS A 1 116 ? -7.328 -0.317 -3.733 1.00 96.12 116 LYS A N 1
ATOM 955 C CA . LYS A 1 116 ? -8.756 -0.238 -3.385 1.00 96.12 116 LYS A CA 1
ATOM 956 C C . LYS A 1 116 ? -8.960 0.042 -1.898 1.00 96.12 116 LYS A C 1
ATOM 958 O O . LYS A 1 116 ? -9.805 0.867 -1.553 1.00 96.12 116 LYS A O 1
ATOM 963 N N . SER A 1 117 ? -8.177 -0.592 -1.023 1.00 96.56 117 SER A N 1
ATOM 964 C CA . SER A 1 117 ? -8.254 -0.357 0.423 1.00 96.56 117 SER A CA 1
ATOM 965 C C . SER A 1 117 ? -7.848 1.067 0.790 1.00 96.56 117 SER A C 1
ATOM 967 O O . SER A 1 117 ? -8.545 1.714 1.564 1.00 96.56 117 SER A O 1
ATOM 969 N N . ILE A 1 118 ? -6.786 1.602 0.186 1.00 96.81 118 ILE A N 1
ATOM 970 C CA . ILE A 1 118 ? -6.344 2.982 0.423 1.00 96.81 118 ILE A CA 1
ATOM 971 C C . ILE A 1 118 ? -7.381 3.997 -0.067 1.00 96.81 118 ILE A C 1
ATOM 973 O O . ILE A 1 118 ? -7.797 4.863 0.707 1.00 96.81 118 ILE A O 1
ATOM 977 N N . ILE A 1 119 ? -7.858 3.858 -1.309 1.00 93.12 119 ILE A N 1
ATOM 978 C CA . ILE A 1 119 ? -8.901 4.724 -1.886 1.00 93.12 119 ILE A CA 1
ATOM 979 C C . ILE A 1 119 ? -10.158 4.703 -1.010 1.00 93.12 119 ILE A C 1
ATOM 981 O O . ILE A 1 119 ? -10.725 5.757 -0.709 1.00 93.12 119 ILE A O 1
ATOM 985 N N . SER A 1 120 ? -10.563 3.514 -0.555 1.00 92.62 120 SER A N 1
ATOM 986 C CA . SER A 1 120 ? -11.741 3.325 0.288 1.00 92.62 120 SER A CA 1
ATOM 987 C C . SER A 1 120 ? -11.569 3.922 1.689 1.00 92.62 120 SER A C 1
ATOM 989 O O . SER A 1 120 ? -12.451 4.655 2.140 1.00 92.62 120 SER A O 1
ATOM 991 N N . SER A 1 121 ? -10.436 3.674 2.360 1.00 92.38 121 SER A N 1
ATOM 992 C CA . SER A 1 121 ? -10.138 4.230 3.689 1.00 92.38 121 SER A CA 1
ATOM 993 C C . SER A 1 121 ? -10.127 5.757 3.664 1.00 92.38 121 SER A C 1
ATOM 995 O O . SER A 1 121 ? -10.733 6.400 4.520 1.00 92.38 121 SER A O 1
ATOM 997 N N . MET A 1 122 ? -9.471 6.347 2.665 1.00 89.25 122 MET A N 1
ATOM 998 C CA . MET A 1 122 ? -9.302 7.796 2.542 1.00 89.25 122 MET A CA 1
ATOM 999 C C . MET A 1 122 ? -10.475 8.516 1.868 1.00 89.25 122 MET A C 1
ATOM 1001 O O . MET A 1 122 ? -10.479 9.746 1.833 1.00 89.25 122 MET A O 1
ATOM 1005 N N . ARG A 1 123 ? -11.467 7.773 1.356 1.00 86.19 123 ARG A N 1
ATOM 1006 C CA . ARG A 1 123 ? -12.636 8.298 0.627 1.00 86.19 123 ARG A CA 1
ATOM 1007 C C . ARG A 1 123 ? -12.242 9.191 -0.556 1.00 86.19 123 ARG A C 1
ATOM 1009 O O . ARG A 1 123 ? -12.789 10.276 -0.744 1.00 86.19 123 ARG A O 1
ATOM 1016 N N . LEU A 1 124 ? -11.274 8.741 -1.349 1.00 77.50 124 LEU A N 1
ATOM 1017 C CA . LEU A 1 124 ? -10.749 9.506 -2.482 1.00 77.50 124 LEU A CA 1
ATOM 1018 C C . LEU A 1 124 ? -11.701 9.399 -3.684 1.00 77.50 124 LEU A C 1
ATOM 1020 O O . LEU A 1 124 ? -11.482 8.594 -4.582 1.00 77.50 124 LEU A O 1
ATOM 1024 N N . SER A 1 125 ? -12.764 10.209 -3.705 1.00 78.81 125 SER A N 1
ATOM 1025 C CA . SER A 1 125 ? -13.818 10.144 -4.737 1.00 78.81 125 SER A CA 1
ATOM 1026 C C . SER A 1 125 ? -13.318 10.379 -6.164 1.00 78.81 125 SER A C 1
ATOM 1028 O O . SER A 1 125 ? -13.928 9.892 -7.108 1.00 78.81 125 SER A O 1
ATOM 1030 N N . ASN A 1 126 ? -12.210 11.106 -6.318 1.00 82.44 126 ASN A N 1
ATOM 1031 C CA . ASN A 1 126 ? -11.669 11.510 -7.618 1.00 82.44 126 ASN A CA 1
ATOM 1032 C C . ASN A 1 126 ? -10.429 10.692 -8.018 1.00 82.44 126 ASN A C 1
ATOM 1034 O O . ASN A 1 126 ? -9.693 11.089 -8.917 1.00 82.44 126 ASN A O 1
ATOM 1038 N N . ILE A 1 127 ? -10.137 9.593 -7.315 1.00 85.12 127 ILE A N 1
ATOM 1039 C CA . ILE A 1 127 ? -8.970 8.749 -7.587 1.00 85.12 127 ILE A CA 1
ATOM 1040 C C . ILE A 1 127 ? -9.446 7.321 -7.817 1.00 85.12 127 ILE A C 1
ATOM 1042 O O . ILE A 1 127 ? -9.921 6.650 -6.904 1.00 85.12 127 ILE A O 1
ATOM 1046 N N . THR A 1 128 ? -9.295 6.858 -9.055 1.00 91.00 128 THR A N 1
ATOM 1047 C CA . THR A 1 128 ? -9.490 5.455 -9.430 1.00 91.00 128 THR A CA 1
ATOM 1048 C C . THR A 1 128 ? -8.238 4.633 -9.108 1.00 91.00 128 THR A C 1
ATOM 1050 O O . THR A 1 128 ? -7.176 5.185 -8.803 1.00 91.00 128 THR A O 1
ATOM 1053 N N . VAL A 1 129 ? -8.348 3.302 -9.188 1.00 91.31 129 VAL A N 1
ATOM 1054 C CA . VAL A 1 129 ? -7.201 2.396 -9.012 1.00 91.31 129 VAL A CA 1
ATOM 1055 C C . VAL A 1 129 ? -6.122 2.706 -10.049 1.00 91.31 129 VAL A C 1
ATOM 1057 O O . VAL A 1 129 ? -4.989 2.962 -9.657 1.00 91.31 129 VAL A O 1
ATOM 1060 N N . SER A 1 130 ? -6.475 2.786 -11.334 1.00 88.81 130 SER A N 1
ATOM 1061 C CA . SER A 1 130 ? -5.554 3.164 -12.411 1.00 88.81 130 SER A CA 1
ATOM 1062 C C . SER A 1 130 ? -4.846 4.495 -12.146 1.00 88.81 130 SER A C 1
ATOM 1064 O O . SER A 1 130 ? -3.622 4.558 -12.267 1.00 88.81 130 SER A O 1
ATOM 1066 N N . ILE A 1 131 ? -5.570 5.534 -11.702 1.00 87.94 131 ILE A N 1
ATOM 1067 C CA . ILE A 1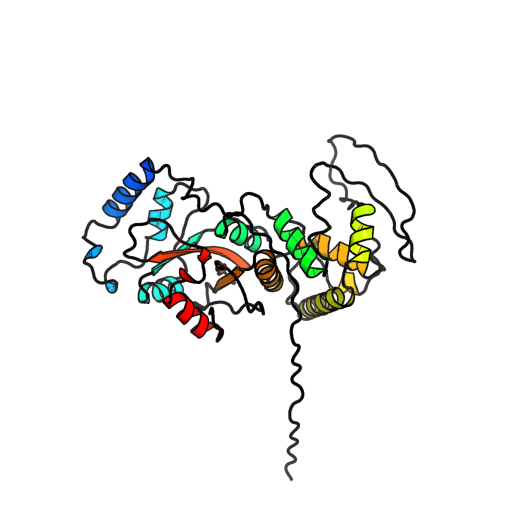 131 ? -4.953 6.828 -11.377 1.00 87.94 131 ILE A CA 1
ATOM 1068 C C . ILE A 1 131 ? -3.920 6.651 -10.265 1.00 87.94 131 ILE A C 1
ATOM 1070 O O . ILE A 1 131 ? -2.794 7.115 -10.417 1.00 87.94 131 ILE A O 1
ATOM 1074 N N . LEU A 1 132 ? -4.278 5.983 -9.160 1.00 92.38 132 LEU A N 1
ATOM 1075 C CA . LEU A 1 132 ? -3.362 5.774 -8.036 1.00 92.38 132 LEU A CA 1
ATOM 1076 C C . LEU A 1 132 ? -2.125 4.964 -8.446 1.00 92.38 132 LEU A C 1
ATOM 1078 O O . LEU A 1 132 ? -1.007 5.367 -8.134 1.00 92.38 132 LEU A O 1
ATOM 1082 N N . ARG A 1 133 ? -2.314 3.862 -9.175 1.00 94.06 133 ARG A N 1
ATOM 1083 C CA . ARG A 1 133 ? -1.216 3.024 -9.669 1.00 94.06 133 ARG A CA 1
ATOM 1084 C C . ARG A 1 133 ? -0.288 3.802 -10.597 1.00 94.06 133 ARG A C 1
ATOM 1086 O O . ARG A 1 133 ? 0.922 3.678 -10.469 1.00 94.06 133 ARG A O 1
ATOM 1093 N N . SER A 1 134 ? -0.831 4.660 -11.463 1.00 89.69 134 SER A N 1
ATOM 1094 C CA . SER A 1 134 ? -0.015 5.564 -12.280 1.00 89.69 134 SER A CA 1
ATOM 1095 C C . SER A 1 134 ? 0.786 6.537 -11.416 1.00 89.69 134 SER A C 1
ATOM 1097 O O . SER A 1 134 ? 1.970 6.697 -11.662 1.00 89.69 134 SER A O 1
ATOM 1099 N N . LYS A 1 135 ? 0.199 7.125 -10.359 1.00 89.00 135 LYS A N 1
ATOM 1100 C CA . LYS A 1 135 ? 0.957 8.011 -9.450 1.00 89.00 135 LYS A CA 1
ATOM 1101 C C . LYS A 1 135 ? 2.120 7.283 -8.780 1.00 89.00 135 LYS A C 1
ATOM 1103 O O . LYS A 1 135 ? 3.171 7.867 -8.568 1.00 89.00 135 LYS A O 1
ATOM 1108 N N . ILE A 1 136 ? 1.907 6.030 -8.400 1.00 93.50 136 ILE A N 1
ATOM 1109 C CA . ILE A 1 136 ? 2.929 5.209 -7.750 1.00 93.50 136 ILE A CA 1
ATOM 1110 C C . ILE A 1 136 ? 4.013 4.813 -8.749 1.00 93.50 136 ILE A C 1
ATOM 1112 O O . ILE A 1 136 ? 5.193 4.874 -8.422 1.00 93.50 136 ILE A O 1
ATOM 1116 N N . ALA A 1 137 ? 3.620 4.468 -9.973 1.00 92.25 137 ALA A N 1
ATOM 1117 C CA . ALA A 1 137 ? 4.548 4.201 -11.055 1.00 92.25 137 ALA A CA 1
ATOM 1118 C C . ALA A 1 137 ? 5.408 5.438 -11.367 1.00 92.25 137 ALA A C 1
ATOM 1120 O O . ALA A 1 137 ? 6.622 5.289 -11.462 1.00 92.25 137 ALA A O 1
ATOM 1121 N N . ASP A 1 138 ? 4.811 6.639 -11.436 1.00 89.00 138 ASP A N 1
ATOM 1122 C CA . ASP A 1 138 ? 5.517 7.922 -11.606 1.00 89.00 138 ASP A CA 1
ATOM 1123 C C . ASP A 1 138 ? 6.623 8.091 -10.548 1.00 89.00 138 ASP A C 1
ATOM 1125 O O . ASP A 1 138 ? 7.764 8.426 -10.879 1.00 89.00 138 ASP A O 1
ATOM 1129 N N . GLU A 1 139 ? 6.284 7.837 -9.278 1.00 91.06 139 GLU A N 1
ATOM 1130 C CA . GLU A 1 139 ? 7.218 7.915 -8.151 1.00 91.06 139 GLU A CA 1
ATOM 1131 C C . GLU A 1 139 ? 8.305 6.838 -8.223 1.00 91.06 139 GLU A C 1
ATOM 1133 O O . GLU A 1 139 ? 9.466 7.137 -7.949 1.00 91.06 139 GLU A O 1
ATOM 1138 N N . PHE A 1 140 ? 7.963 5.608 -8.625 1.00 93.12 140 PHE A N 1
ATOM 1139 C CA . PHE A 1 140 ? 8.918 4.506 -8.765 1.00 93.12 140 PHE A CA 1
ATOM 1140 C C . PHE A 1 140 ? 9.995 4.822 -9.805 1.00 93.12 140 PHE A C 1
ATOM 1142 O O . PHE A 1 140 ? 11.182 4.626 -9.551 1.00 93.12 140 PHE A O 1
ATOM 1149 N N . ILE A 1 141 ? 9.597 5.344 -10.969 1.00 91.00 141 ILE A N 1
ATOM 1150 C CA . ILE A 1 141 ? 10.539 5.683 -12.046 1.00 91.00 141 ILE A CA 1
ATOM 1151 C C . ILE A 1 141 ? 11.216 7.049 -11.852 1.00 91.00 141 ILE A C 1
ATOM 1153 O O . ILE A 1 141 ? 11.981 7.489 -12.708 1.00 91.00 141 ILE A O 1
ATOM 1157 N N . GLY A 1 142 ? 10.945 7.726 -10.731 1.00 87.81 142 GLY A N 1
ATOM 1158 C CA . GLY A 1 142 ? 11.593 8.981 -10.366 1.00 87.81 142 GLY A CA 1
ATOM 1159 C C . GLY A 1 142 ? 11.181 10.164 -11.238 1.00 87.81 142 GLY A C 1
ATOM 1160 O O . GLY A 1 142 ? 12.023 11.003 -11.551 1.00 87.81 142 GLY A O 1
ATOM 1161 N N . THR A 1 143 ? 9.913 10.234 -11.650 1.00 80.56 143 THR A N 1
ATOM 1162 C CA . THR A 1 143 ? 9.380 11.373 -12.417 1.00 80.56 143 THR A CA 1
ATOM 1163 C C . THR A 1 143 ? 8.703 12.397 -11.511 1.00 80.56 143 THR A C 1
ATOM 1165 O O . THR A 1 143 ? 8.029 12.055 -10.539 1.00 80.56 143 THR A O 1
ATOM 1168 N N . ASN A 1 144 ? 8.857 13.685 -11.831 1.00 63.38 144 ASN A N 1
ATOM 1169 C CA . ASN A 1 144 ? 8.178 14.759 -11.105 1.00 63.38 144 ASN A CA 1
ATOM 1170 C C . ASN A 1 144 ? 6.709 14.849 -11.566 1.00 63.38 144 ASN A C 1
ATOM 1172 O O . ASN A 1 144 ? 6.393 15.441 -12.600 1.00 63.38 144 ASN A O 1
ATOM 1176 N N . SER A 1 145 ? 5.804 14.232 -10.798 1.00 52.09 145 SER A N 1
ATOM 1177 C CA . SER A 1 145 ? 4.407 13.962 -11.193 1.00 52.09 145 SER A CA 1
ATOM 1178 C C . SER A 1 145 ? 3.502 15.189 -11.419 1.00 52.09 145 SER A C 1
ATOM 1180 O O . SER A 1 145 ? 2.377 15.035 -11.903 1.00 52.09 145 SER A O 1
ATOM 1182 N N . GLU A 1 146 ? 3.954 16.408 -11.101 1.00 46.38 146 GLU A N 1
ATOM 1183 C CA . GLU A 1 146 ? 3.180 17.642 -11.324 1.00 46.38 146 GLU A CA 1
ATOM 1184 C C . GLU A 1 146 ? 3.069 18.015 -12.809 1.00 46.38 146 GLU A C 1
ATOM 1186 O O . GLU A 1 146 ? 2.054 18.563 -13.233 1.00 46.38 146 GLU A O 1
ATOM 1191 N N . ILE A 1 147 ? 4.065 17.666 -13.625 1.00 38.66 147 ILE A N 1
ATOM 1192 C CA . ILE A 1 147 ? 4.154 18.162 -15.004 1.00 38.66 147 ILE A CA 1
ATOM 1193 C C . ILE A 1 147 ? 3.370 17.271 -15.988 1.00 38.66 147 ILE A C 1
ATOM 1195 O O . ILE A 1 147 ? 2.870 17.742 -17.005 1.00 38.66 147 ILE A O 1
ATOM 1199 N N . LEU A 1 148 ? 3.167 15.992 -15.655 1.00 35.47 148 LEU A N 1
ATOM 1200 C CA . LEU A 1 148 ? 2.451 15.031 -16.506 1.00 35.47 148 LEU A CA 1
ATOM 1201 C C . LEU A 1 148 ? 0.917 15.185 -16.469 1.00 35.47 148 LEU A C 1
ATOM 1203 O O . LEU A 1 148 ? 0.234 14.574 -17.288 1.00 35.47 148 LEU A O 1
ATOM 1207 N N . ARG A 1 149 ? 0.362 15.961 -15.522 1.00 36.88 149 ARG A N 1
ATOM 1208 C CA . A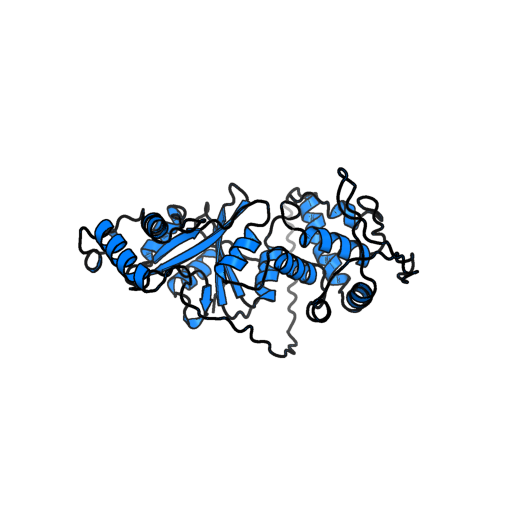RG A 1 149 ? -1.094 16.043 -15.264 1.00 36.88 149 ARG A CA 1
ATOM 1209 C C . ARG A 1 149 ? -1.787 17.298 -15.786 1.00 36.88 149 ARG A C 1
ATOM 1211 O O . ARG A 1 149 ? -3.009 17.320 -15.811 1.00 36.88 149 ARG A O 1
ATOM 1218 N N . GLY A 1 150 ? -1.047 18.315 -16.224 1.00 29.17 150 GLY A N 1
ATOM 1219 C CA . GLY A 1 150 ? -1.630 19.551 -16.762 1.00 29.17 150 GLY A CA 1
ATOM 1220 C C . GLY A 1 150 ? -2.243 19.432 -18.165 1.00 29.17 150 GLY A C 1
ATOM 1221 O O . GLY A 1 150 ? -2.651 20.448 -18.710 1.00 29.17 150 GLY A O 1
ATOM 1222 N N . ILE A 1 151 ? -2.263 18.237 -18.770 1.00 35.88 151 ILE A N 1
ATOM 1223 C CA . ILE A 1 151 ? -2.493 18.057 -20.217 1.00 35.88 151 ILE A CA 1
ATOM 1224 C C . ILE A 1 151 ? -3.743 17.203 -20.534 1.00 35.88 151 ILE A C 1
ATOM 1226 O O . ILE A 1 151 ? -4.178 17.176 -21.678 1.00 35.88 151 ILE A O 1
ATOM 1230 N N . ASP A 1 152 ? -4.375 16.538 -19.560 1.00 37.31 152 ASP A N 1
ATOM 1231 C CA . ASP A 1 152 ? -5.343 15.463 -19.849 1.00 37.31 152 ASP A CA 1
ATOM 1232 C C . ASP A 1 152 ? -6.753 15.731 -19.288 1.00 37.31 152 ASP A C 1
ATOM 1234 O O . ASP A 1 152 ? -7.158 15.152 -18.279 1.00 37.31 152 ASP A O 1
ATOM 1238 N N . GLU A 1 153 ? -7.506 16.622 -19.945 1.00 34.16 153 GLU A N 1
ATOM 1239 C CA . GLU A 1 153 ? -8.976 16.643 -19.830 1.00 34.16 153 GLU A CA 1
ATOM 1240 C C . GLU A 1 153 ? -9.683 15.968 -21.021 1.00 34.16 153 GLU A C 1
ATOM 1242 O O . GLU A 1 153 ? -10.847 15.624 -20.867 1.00 34.16 153 GLU A O 1
ATOM 1247 N N . ASN A 1 154 ? -9.033 15.713 -22.172 1.00 34.88 154 ASN A N 1
ATOM 1248 C CA . ASN A 1 154 ? -9.710 15.142 -23.352 1.00 34.88 154 ASN A CA 1
ATOM 1249 C C . ASN A 1 154 ? -8.788 14.304 -24.286 1.00 34.88 154 ASN A C 1
ATOM 1251 O O . ASN A 1 154 ? -8.062 14.857 -25.105 1.00 34.88 154 ASN A O 1
ATOM 1255 N N . GLU A 1 155 ? -8.919 12.975 -24.185 1.00 42.16 155 GLU A N 1
ATOM 1256 C CA . GLU A 1 155 ? -8.858 11.914 -25.225 1.00 42.16 155 GLU A CA 1
ATOM 1257 C C . GLU A 1 155 ? -7.607 11.563 -26.103 1.00 42.16 155 GLU A C 1
ATOM 1259 O O . GLU A 1 155 ? -6.675 12.327 -26.343 1.00 42.16 155 GLU A O 1
ATOM 1264 N N . GLU A 1 156 ? -7.649 10.276 -26.517 1.00 31.84 156 GLU A N 1
ATOM 1265 C CA . GLU A 1 156 ? -7.005 9.440 -27.572 1.00 31.84 156 GLU A CA 1
ATOM 1266 C C . GLU A 1 156 ? -5.468 9.322 -27.774 1.00 31.84 156 GLU A C 1
ATOM 1268 O O . GLU A 1 156 ? -4.693 10.242 -27.537 1.00 31.84 156 GLU A O 1
ATOM 1273 N N . LEU A 1 157 ? -5.011 8.110 -28.159 1.00 30.75 157 LEU A N 1
ATOM 1274 C CA . LEU A 1 157 ? -3.627 7.575 -28.092 1.00 30.75 157 LEU A CA 1
ATOM 1275 C C . LEU A 1 157 ? -3.023 7.261 -29.489 1.00 30.75 157 LEU A C 1
ATOM 1277 O O . LEU A 1 157 ? -3.615 6.490 -30.238 1.00 30.75 157 LEU A O 1
ATOM 1281 N N . VAL A 1 158 ? -1.803 7.752 -29.791 1.00 31.72 158 VAL A N 1
ATOM 1282 C CA . VAL A 1 158 ? -1.025 7.551 -31.058 1.00 31.72 158 VAL A CA 1
ATOM 1283 C C . VAL A 1 158 ? 0.456 7.184 -30.759 1.00 31.72 158 VAL A C 1
ATOM 1285 O O . VAL A 1 158 ? 0.865 7.378 -29.620 1.00 31.72 158 VAL A O 1
ATOM 1288 N N . ARG A 1 159 ? 1.203 6.503 -31.674 1.00 30.89 159 ARG A N 1
ATOM 1289 C CA . ARG A 1 159 ? 2.516 5.796 -31.464 1.00 30.89 159 ARG A CA 1
ATOM 1290 C C . ARG A 1 159 ? 3.665 6.567 -32.127 1.00 30.89 159 ARG A C 1
ATOM 1292 O O . ARG A 1 159 ? 3.492 6.976 -33.268 1.00 30.89 159 ARG A O 1
ATOM 1299 N N . VAL A 1 160 ? 4.850 6.627 -31.498 1.00 33.56 160 VAL A N 1
ATOM 1300 C CA . VAL A 1 160 ? 6.095 7.164 -32.102 1.00 33.56 160 VAL A CA 1
ATOM 1301 C C . VAL A 1 160 ? 7.316 6.293 -31.764 1.00 33.56 160 VAL A C 1
ATOM 1303 O O . VAL A 1 160 ? 7.409 5.760 -30.657 1.00 33.56 160 VAL A O 1
ATOM 1306 N N . GLU A 1 161 ? 8.250 6.155 -32.713 1.00 31.41 161 GLU A N 1
ATOM 1307 C CA . GLU A 1 161 ? 9.550 5.491 -32.533 1.00 31.41 161 GLU A CA 1
ATOM 1308 C C . GLU A 1 161 ? 10.664 6.485 -32.147 1.00 31.41 161 GLU A C 1
ATOM 1310 O O . GLU A 1 161 ? 10.720 7.627 -32.609 1.00 31.41 161 GLU A O 1
ATOM 1315 N N . VAL A 1 162 ? 11.575 6.025 -31.282 1.00 34.84 162 VAL A N 1
ATOM 1316 C CA . VAL A 1 162 ? 12.757 6.771 -30.819 1.00 34.84 162 VAL A CA 1
ATOM 1317 C C . VAL A 1 162 ? 14.001 6.068 -31.346 1.00 34.84 162 VAL A C 1
ATOM 1319 O O . VAL A 1 162 ? 14.181 4.875 -31.069 1.00 34.84 162 VAL A O 1
ATOM 1322 N N . ASP A 1 163 ? 14.864 6.803 -32.046 1.00 37.50 163 ASP A N 1
ATOM 1323 C CA . ASP A 1 163 ? 16.091 6.261 -32.620 1.00 37.50 163 ASP A CA 1
ATOM 1324 C C . ASP A 1 163 ? 17.123 5.840 -31.554 1.00 37.50 163 ASP A C 1
ATOM 1326 O O . ASP A 1 163 ? 16.985 6.078 -30.349 1.00 37.50 163 ASP A O 1
ATOM 1330 N N . SER A 1 164 ? 18.198 5.196 -32.010 1.00 32.25 164 SER A N 1
ATOM 1331 C CA . SER A 1 164 ? 19.281 4.678 -31.164 1.00 32.25 164 SER A CA 1
ATOM 1332 C C . SER A 1 164 ? 20.106 5.755 -30.444 1.00 32.25 164 SER A C 1
ATOM 1334 O O . SER A 1 164 ? 20.994 5.418 -29.662 1.00 32.25 164 SER A O 1
ATOM 1336 N N . LYS A 1 165 ? 19.822 7.041 -30.681 1.00 33.09 165 LYS A N 1
ATOM 1337 C CA . LYS A 1 165 ? 20.450 8.194 -30.024 1.00 33.09 165 LYS A CA 1
ATOM 1338 C C . LYS A 1 165 ? 19.489 8.933 -29.086 1.00 33.09 165 LYS A C 1
ATOM 1340 O O . LYS A 1 165 ? 19.890 9.925 -28.485 1.00 33.09 165 LYS A O 1
ATOM 1345 N N . GLY A 1 166 ? 18.252 8.453 -28.932 1.00 32.88 166 GLY A N 1
ATOM 1346 C CA . GLY A 1 166 ? 17.230 9.113 -28.118 1.00 32.88 166 GLY A CA 1
ATOM 1347 C C . GLY A 1 166 ? 16.500 10.248 -28.842 1.00 32.88 166 GLY A C 1
ATOM 1348 O O . GLY A 1 166 ? 15.797 11.021 -28.194 1.00 32.88 166 GLY A O 1
ATOM 1349 N N . THR A 1 167 ? 16.653 10.363 -30.163 1.00 35.41 167 THR A N 1
ATOM 1350 C CA . THR A 1 167 ? 15.969 11.368 -30.983 1.00 35.41 167 THR A CA 1
ATOM 1351 C C . THR A 1 167 ? 14.618 10.819 -31.440 1.00 35.41 167 THR A C 1
ATOM 1353 O O . THR A 1 167 ? 14.533 9.692 -31.929 1.00 35.41 167 THR A O 1
ATOM 1356 N N . LEU A 1 168 ? 13.547 11.601 -31.282 1.00 39.62 168 LEU A N 1
ATOM 1357 C CA . LEU A 1 168 ? 12.214 11.254 -31.789 1.00 39.62 168 LEU A CA 1
ATOM 1358 C C . LEU A 1 168 ? 12.220 11.328 -33.324 1.00 39.62 168 LEU A C 1
ATOM 1360 O O . LEU A 1 168 ? 12.538 12.382 -33.876 1.00 39.62 168 LEU A O 1
ATOM 1364 N N . THR A 1 169 ? 11.870 10.239 -34.014 1.00 34.31 169 THR A N 1
ATOM 1365 C CA . THR A 1 169 ? 11.821 10.207 -35.484 1.00 34.31 169 THR A CA 1
ATOM 1366 C C . THR A 1 169 ? 10.413 9.856 -35.969 1.00 34.31 169 THR A C 1
ATOM 1368 O O . THR A 1 169 ? 10.060 8.687 -36.060 1.00 34.31 169 THR A O 1
ATOM 1371 N N . ASN A 1 170 ? 9.670 10.911 -36.318 1.00 33.84 170 ASN A N 1
ATOM 1372 C CA . ASN A 1 170 ? 8.402 10.994 -37.061 1.00 33.84 170 ASN A CA 1
ATOM 1373 C C . ASN A 1 170 ? 7.114 10.334 -36.516 1.00 33.84 170 ASN A C 1
ATOM 1375 O O . ASN A 1 170 ? 7.085 9.199 -36.047 1.00 33.84 170 ASN A O 1
ATOM 1379 N N . ASP A 1 171 ? 6.025 11.093 -36.695 1.00 32.97 171 ASP A N 1
ATOM 1380 C CA . ASP A 1 171 ? 4.632 10.790 -36.358 1.00 32.97 171 ASP A CA 1
ATOM 1381 C C . ASP A 1 171 ? 3.970 9.841 -37.373 1.00 32.97 171 ASP A C 1
ATOM 1383 O O . ASP A 1 171 ? 4.033 10.068 -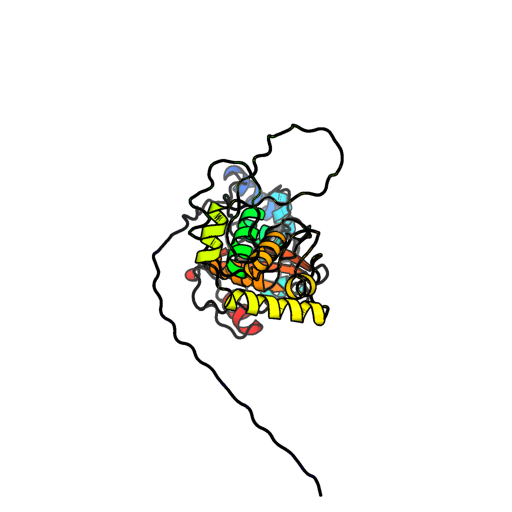38.583 1.00 32.97 171 ASP A O 1
ATOM 1387 N N . PHE A 1 172 ? 3.254 8.822 -36.887 1.00 28.86 172 PHE A N 1
ATOM 1388 C CA . PHE A 1 172 ? 2.325 8.026 -37.696 1.00 28.86 172 PHE A CA 1
ATOM 1389 C C . PHE A 1 172 ? 0.911 8.092 -37.111 1.00 28.86 172 PHE A C 1
ATOM 1391 O O . PHE A 1 172 ? 0.678 7.667 -35.982 1.00 28.86 172 PHE A O 1
ATOM 1398 N N . TYR A 1 173 ? -0.042 8.579 -37.911 1.00 27.11 173 TYR A N 1
ATOM 1399 C CA . TYR A 1 173 ? -1.480 8.525 -37.633 1.00 27.11 173 TYR A CA 1
ATOM 1400 C C . TYR A 1 173 ? -2.049 7.142 -37.978 1.00 27.11 173 TYR A C 1
ATOM 1402 O O . TYR A 1 173 ? -1.724 6.578 -39.023 1.00 27.11 173 TYR A O 1
ATOM 1410 N N . LEU A 1 174 ? -2.949 6.626 -37.139 1.00 26.52 174 LEU A N 1
ATOM 1411 C CA . LEU A 1 174 ? -3.851 5.531 -37.497 1.00 26.52 174 LEU A CA 1
ATOM 1412 C C . LEU A 1 174 ? -5.273 5.891 -37.068 1.00 26.52 174 LEU A C 1
ATOM 1414 O O . LEU A 1 174 ? -5.534 6.096 -35.884 1.00 26.52 174 LEU A O 1
ATOM 1418 N N . ASP A 1 175 ? -6.163 5.951 -38.056 1.00 24.91 175 ASP A N 1
ATOM 1419 C CA . ASP A 1 175 ? -7.593 6.182 -37.890 1.00 24.91 175 ASP A CA 1
ATOM 1420 C C . ASP A 1 175 ? -8.284 5.045 -37.121 1.00 24.91 175 ASP A C 1
ATOM 1422 O O . ASP A 1 175 ? -7.980 3.856 -37.269 1.00 24.91 175 ASP A O 1
ATOM 1426 N N . TYR A 1 176 ? -9.270 5.445 -36.324 1.00 25.80 176 TYR A N 1
ATOM 1427 C CA . TYR A 1 176 ? -10.168 4.604 -35.544 1.00 25.80 176 TYR A CA 1
ATOM 1428 C C . TYR A 1 176 ? -11.042 3.714 -36.449 1.00 25.80 176 TYR A C 1
ATOM 1430 O O . TYR A 1 176 ? -11.742 4.212 -37.331 1.00 25.80 176 TYR A O 1
ATOM 1438 N N . VAL A 1 177 ? -11.082 2.397 -36.202 1.00 26.03 177 VAL A N 1
ATOM 1439 C CA . VAL A 1 177 ? -12.068 1.484 -36.817 1.00 26.03 177 VAL A CA 1
ATOM 1440 C C . VAL A 1 177 ? -12.878 0.798 -35.711 1.00 26.03 177 VAL A C 1
ATOM 1442 O O . VAL A 1 177 ? -12.289 0.105 -34.876 1.00 26.03 177 VAL A O 1
ATOM 1445 N N . PRO A 1 178 ? -14.215 0.960 -35.674 1.00 29.59 178 PRO A N 1
ATOM 1446 C CA . PRO A 1 178 ? -15.029 0.442 -34.588 1.00 29.59 178 PRO A CA 1
ATOM 1447 C C . PRO A 1 178 ? -15.199 -1.083 -34.633 1.00 29.59 178 PRO A C 1
ATOM 1449 O O . PRO A 1 178 ? -15.292 -1.722 -35.683 1.00 29.59 178 PRO A O 1
ATOM 1452 N N . SER A 1 179 ? -15.239 -1.613 -33.412 1.00 40.38 179 SER A N 1
ATOM 1453 C CA . SER A 1 179 ? -15.544 -2.961 -32.932 1.00 40.38 179 SER A CA 1
ATOM 1454 C C . SER A 1 179 ? -16.258 -3.915 -33.898 1.00 40.38 179 SER A C 1
ATOM 1456 O O . SER A 1 179 ? -17.434 -3.756 -34.206 1.00 40.38 179 SER A O 1
ATOM 1458 N N . ASN A 1 180 ? -15.552 -4.992 -34.267 1.00 32.09 180 ASN A N 1
ATOM 1459 C CA . ASN A 1 180 ? -16.024 -6.386 -34.210 1.00 32.09 180 ASN A CA 1
ATOM 1460 C C . ASN A 1 180 ? -14.977 -7.315 -34.849 1.00 32.09 180 ASN A C 1
ATOM 1462 O O . ASN A 1 180 ? -15.068 -7.603 -36.040 1.00 32.09 180 ASN A O 1
ATOM 1466 N N . LYS A 1 181 ? -13.983 -7.780 -34.069 1.00 27.83 181 LYS A N 1
ATOM 1467 C CA . LYS A 1 181 ? -13.205 -9.022 -34.299 1.00 27.83 181 LYS A CA 1
ATOM 1468 C C . LYS A 1 181 ? -12.163 -9.244 -33.187 1.00 27.83 181 LYS A C 1
ATOM 1470 O O . LYS A 1 181 ? -11.269 -8.436 -32.998 1.00 27.83 181 LYS A O 1
ATOM 1475 N N . ILE A 1 182 ? -12.342 -10.349 -32.458 1.00 27.00 182 ILE A N 1
ATOM 1476 C CA . ILE A 1 182 ? -11.347 -11.342 -32.000 1.00 27.00 182 ILE A CA 1
ATOM 1477 C C . ILE A 1 182 ? -9.926 -10.820 -31.682 1.00 27.00 182 ILE A C 1
ATOM 1479 O O . ILE A 1 182 ? -9.201 -10.422 -32.585 1.00 27.00 182 ILE A O 1
ATOM 1483 N N . PHE A 1 183 ? -9.529 -10.941 -30.402 1.00 34.41 183 PHE A N 1
ATOM 1484 C CA . PHE A 1 183 ? -8.156 -10.963 -29.851 1.00 34.41 183 PHE A CA 1
ATOM 1485 C C . PHE A 1 183 ? -7.023 -10.601 -30.837 1.00 34.41 183 PHE A C 1
ATOM 1487 O O . PHE A 1 183 ? -6.541 -11.450 -31.586 1.00 34.41 183 PHE A O 1
ATOM 1494 N N . GLN A 1 184 ? -6.510 -9.371 -30.748 1.00 26.91 184 GLN A N 1
ATOM 1495 C CA . GLN A 1 184 ? -5.183 -9.024 -31.260 1.00 26.91 184 GLN A CA 1
ATOM 1496 C C . GLN A 1 184 ? -4.349 -8.361 -30.160 1.00 26.91 184 GLN A C 1
ATOM 1498 O O . GLN A 1 184 ? -4.861 -7.577 -29.362 1.00 26.91 184 GLN A O 1
ATOM 1503 N N . ARG A 1 185 ? -3.063 -8.743 -30.110 1.00 32.72 185 ARG A N 1
ATOM 1504 C CA . ARG A 1 185 ? -1.997 -8.186 -29.260 1.00 32.72 185 ARG A CA 1
ATOM 1505 C C . ARG A 1 185 ? -2.163 -6.673 -29.110 1.00 32.72 185 ARG A C 1
ATOM 1507 O O . ARG A 1 185 ? -2.001 -5.943 -30.081 1.00 32.72 185 ARG A O 1
ATOM 1514 N N . GLY A 1 186 ? -2.452 -6.223 -27.890 1.00 31.11 186 GLY A N 1
ATOM 1515 C CA . GLY A 1 186 ? -2.521 -4.804 -27.561 1.00 31.11 186 GLY A CA 1
ATOM 1516 C C . GLY A 1 186 ? -1.160 -4.151 -27.770 1.00 31.11 186 GLY A C 1
ATOM 1517 O O . GLY A 1 186 ? -0.238 -4.334 -26.978 1.00 31.11 186 GLY A O 1
ATOM 1518 N N . ASN A 1 187 ? -1.042 -3.422 -28.869 1.00 34.91 187 ASN A N 1
ATOM 1519 C CA . ASN A 1 187 ? 0.087 -2.577 -29.184 1.00 34.91 187 ASN A CA 1
ATOM 1520 C C . ASN A 1 187 ? -0.001 -1.311 -28.307 1.00 34.91 187 ASN A C 1
ATOM 1522 O O . ASN A 1 187 ? -0.896 -0.503 -28.499 1.00 34.91 187 ASN A O 1
ATOM 1526 N N . TYR A 1 188 ? 0.898 -1.169 -27.321 1.00 39.69 188 TYR A N 1
ATOM 1527 C CA . TYR A 1 188 ? 1.054 0.029 -26.476 1.00 39.69 188 TYR A CA 1
ATOM 1528 C C . TYR A 1 188 ? 1.483 1.252 -27.291 1.00 39.69 188 TYR A C 1
ATOM 1530 O O . TYR A 1 188 ? 2.415 1.130 -28.083 1.00 39.69 188 TYR A O 1
ATOM 1538 N N . THR A 1 189 ? 0.854 2.406 -27.089 1.00 38.34 189 THR A N 1
ATOM 1539 C CA . THR A 1 189 ? 0.924 3.543 -28.013 1.00 38.34 189 THR A CA 1
ATOM 1540 C C . THR A 1 189 ? 1.353 4.827 -27.282 1.00 38.34 189 THR A C 1
ATOM 1542 O O . THR A 1 189 ? 0.741 5.177 -26.279 1.00 38.34 189 THR A O 1
ATOM 1545 N N . PHE A 1 190 ? 2.455 5.454 -27.721 1.00 45.06 190 PHE A N 1
ATOM 1546 C CA . PHE A 1 190 ? 3.297 6.416 -26.977 1.00 45.06 190 PHE A CA 1
ATOM 1547 C C . PHE A 1 190 ? 3.131 7.882 -27.443 1.00 45.06 190 PHE A C 1
ATOM 1549 O O . PHE A 1 190 ? 3.279 8.139 -28.636 1.00 45.06 190 PHE A O 1
ATOM 1556 N N . LYS A 1 191 ? 2.871 8.834 -26.523 1.00 47.09 191 LYS A N 1
ATOM 1557 C CA . LYS A 1 191 ? 2.562 10.253 -26.829 1.00 47.09 191 LYS A CA 1
ATOM 1558 C C . LYS A 1 191 ? 3.825 11.152 -26.734 1.00 47.09 191 LYS A C 1
ATOM 1560 O O . LYS A 1 191 ? 4.170 11.581 -25.631 1.00 47.09 191 LYS A O 1
ATOM 1565 N N . PRO A 1 192 ? 4.441 11.573 -27.857 1.00 42.09 192 PRO A N 1
ATOM 1566 C CA . PRO A 1 192 ? 5.784 12.182 -27.910 1.00 42.09 192 PRO A CA 1
ATOM 1567 C C . PRO A 1 192 ? 5.991 13.437 -27.039 1.00 42.09 192 PRO A C 1
ATOM 1569 O O . PRO A 1 192 ? 7.089 13.657 -26.523 1.00 42.09 192 PRO A O 1
ATOM 1572 N N . GLU A 1 193 ? 4.957 14.250 -26.814 1.00 45.94 193 GLU A N 1
ATOM 1573 C CA . GLU A 1 193 ? 5.068 15.448 -25.968 1.00 45.94 193 GLU A CA 1
ATOM 1574 C C . GLU A 1 193 ? 5.251 15.105 -24.482 1.00 45.94 193 GLU A C 1
ATOM 1576 O O . GLU A 1 193 ? 6.113 15.687 -23.814 1.00 45.94 193 GLU A O 1
ATOM 1581 N N . LYS A 1 194 ? 4.512 14.103 -23.984 1.00 48.19 194 LYS A N 1
ATOM 1582 C CA . LYS A 1 194 ? 4.586 13.608 -22.598 1.00 48.19 194 LYS A CA 1
ATOM 1583 C C . LYS A 1 194 ? 5.952 12.985 -22.309 1.00 48.19 194 LYS A C 1
ATOM 1585 O O . LYS A 1 194 ? 6.517 13.149 -21.228 1.00 48.19 194 LYS A O 1
ATOM 1590 N N . ASP A 1 195 ? 6.511 12.347 -23.322 1.00 51.28 195 ASP A N 1
ATOM 1591 C CA . ASP A 1 195 ? 7.737 11.576 -23.219 1.00 51.28 195 ASP A CA 1
ATOM 1592 C C . ASP A 1 195 ? 8.992 12.440 -23.341 1.00 51.28 195 ASP A C 1
ATOM 1594 O O . ASP A 1 195 ? 9.970 12.202 -22.636 1.00 51.28 195 ASP A O 1
ATOM 1598 N N . SER A 1 196 ? 8.942 13.532 -24.112 1.00 53.97 196 SER A N 1
ATOM 1599 C CA . SER A 1 196 ? 10.004 14.550 -24.127 1.00 53.97 196 SER A CA 1
ATOM 1600 C C . SER A 1 196 ? 10.228 15.202 -22.753 1.00 53.97 196 SER A C 1
ATOM 1602 O O . SER A 1 196 ? 11.340 15.609 -22.411 1.00 53.97 196 SER A O 1
ATOM 1604 N N . LEU A 1 197 ? 9.168 15.287 -21.949 1.00 53.97 197 LEU A N 1
ATOM 1605 C CA . LEU A 1 197 ? 9.172 15.889 -20.623 1.00 53.97 197 LEU A CA 1
ATOM 1606 C C . LEU A 1 197 ? 9.578 14.886 -19.544 1.00 53.97 197 LEU A C 1
ATOM 1608 O O . LEU A 1 197 ? 10.320 15.236 -18.625 1.00 53.97 197 LEU A O 1
ATOM 1612 N N . LEU A 1 198 ? 9.162 13.629 -19.701 1.00 58.12 198 LEU A N 1
ATOM 1613 C CA . LEU A 1 198 ? 9.622 12.507 -18.892 1.00 58.12 198 LEU A CA 1
ATOM 1614 C C . LEU A 1 198 ? 11.140 12.323 -19.055 1.00 58.12 198 LEU A C 1
ATOM 1616 O O . LEU A 1 198 ? 11.864 12.329 -18.064 1.00 58.12 198 LEU A O 1
ATOM 1620 N N . ILE A 1 199 ? 11.648 12.337 -20.295 1.00 62.94 199 ILE A N 1
ATOM 1621 C CA . ILE A 1 199 ? 13.090 12.307 -20.609 1.00 62.94 199 ILE A CA 1
ATOM 1622 C C . ILE A 1 199 ? 13.855 13.459 -19.933 1.00 62.94 199 ILE A C 1
ATOM 1624 O O . ILE A 1 199 ? 14.999 13.274 -19.525 1.00 62.94 199 ILE A O 1
ATOM 1628 N N . LYS A 1 200 ? 13.242 14.639 -19.778 1.00 64.81 200 LYS A N 1
ATOM 1629 C CA . LYS A 1 200 ? 13.885 15.808 -19.148 1.00 64.81 200 LYS A CA 1
ATOM 1630 C C . LYS A 1 200 ? 13.879 15.790 -17.621 1.00 64.81 200 LYS A C 1
ATOM 1632 O O . LYS A 1 200 ? 14.631 16.551 -17.020 1.00 64.81 200 LYS A O 1
ATOM 1637 N N . THR A 1 201 ? 13.003 15.007 -16.997 1.00 68.56 201 THR A N 1
ATOM 1638 C CA . THR A 1 201 ? 12.704 15.137 -15.560 1.00 68.56 201 THR A CA 1
ATOM 1639 C C . THR A 1 201 ? 12.860 13.848 -14.771 1.00 68.56 201 THR A C 1
ATOM 1641 O O . THR A 1 201 ? 12.779 13.888 -13.544 1.00 68.56 201 THR A O 1
ATOM 1644 N N . TRP A 1 202 ? 13.096 12.724 -15.446 1.00 79.31 202 TRP A N 1
ATOM 1645 C CA . TRP A 1 202 ? 13.327 11.447 -14.792 1.00 79.31 202 TRP A CA 1
ATOM 1646 C C . TRP A 1 202 ? 14.771 11.315 -14.284 1.00 79.31 202 TRP A C 1
ATOM 1648 O O . TRP A 1 202 ? 15.718 11.842 -14.873 1.00 79.31 202 TRP A O 1
ATOM 1658 N N . ASN A 1 203 ? 14.934 10.611 -13.167 1.00 86.94 203 ASN A N 1
ATOM 1659 C CA . ASN A 1 203 ? 16.223 10.384 -12.523 1.00 86.94 203 ASN A CA 1
ATOM 1660 C C . ASN A 1 203 ? 16.706 8.951 -12.805 1.00 86.94 203 ASN A C 1
ATOM 1662 O O . ASN A 1 203 ? 16.267 8.013 -12.141 1.00 86.94 203 ASN A O 1
ATOM 1666 N N . ASP A 1 204 ? 17.611 8.799 -13.781 1.00 90.38 204 ASP A N 1
ATOM 1667 C CA . ASP A 1 204 ? 18.154 7.494 -14.205 1.00 90.38 204 ASP A CA 1
ATOM 1668 C C . ASP A 1 204 ? 18.804 6.739 -13.041 1.00 90.38 204 ASP A C 1
ATOM 1670 O O . ASP A 1 204 ? 18.476 5.583 -12.796 1.00 90.38 204 ASP A O 1
ATOM 1674 N N . THR A 1 205 ? 19.651 7.408 -12.253 1.00 93.00 205 THR A N 1
ATOM 1675 C CA . THR A 1 205 ? 20.305 6.792 -11.089 1.00 93.00 205 THR A CA 1
ATOM 1676 C C . THR A 1 205 ? 19.281 6.238 -10.102 1.00 93.00 205 THR A C 1
ATOM 1678 O O . THR A 1 205 ? 19.374 5.078 -9.711 1.00 93.00 205 THR A O 1
ATOM 1681 N N . PHE A 1 206 ? 18.268 7.035 -9.750 1.00 92.44 206 PHE A N 1
ATOM 1682 C CA . PHE A 1 206 ? 17.208 6.608 -8.838 1.00 92.44 206 PHE A CA 1
ATOM 1683 C C . PHE A 1 206 ? 16.426 5.415 -9.397 1.00 92.44 206 PHE A C 1
ATOM 1685 O O . PHE A 1 206 ? 16.199 4.444 -8.680 1.00 92.44 206 PHE A O 1
ATOM 1692 N N . PHE A 1 207 ? 16.038 5.454 -10.676 1.00 93.94 207 PHE A N 1
ATOM 1693 C CA . PHE A 1 207 ? 15.342 4.339 -11.318 1.00 93.94 207 PHE A CA 1
ATOM 1694 C C . PHE A 1 207 ? 16.183 3.055 -11.310 1.00 93.94 207 PHE A C 1
ATOM 1696 O O . PHE A 1 207 ? 15.673 1.991 -10.959 1.00 93.94 207 PHE A O 1
ATOM 1703 N N . LEU A 1 208 ? 17.467 3.145 -11.666 1.00 96.00 208 LEU A N 1
ATOM 1704 C CA . LEU A 1 208 ? 18.378 2.001 -11.686 1.00 96.00 208 LEU A CA 1
ATOM 1705 C C . LEU A 1 208 ? 18.572 1.403 -10.289 1.00 96.00 208 LEU A C 1
ATOM 1707 O O . LEU A 1 208 ? 18.600 0.181 -10.152 1.00 96.00 208 LEU A O 1
ATOM 1711 N N . GLU A 1 209 ? 18.653 2.237 -9.252 1.00 94.88 209 GLU A N 1
ATOM 1712 C CA . GLU A 1 209 ? 18.674 1.781 -7.860 1.00 94.88 209 GLU A CA 1
ATOM 1713 C C . GLU A 1 209 ? 17.417 0.968 -7.521 1.00 94.88 209 GLU A C 1
ATOM 1715 O O . GLU A 1 209 ? 17.542 -0.141 -6.994 1.00 94.88 209 GLU A O 1
ATOM 1720 N N . GLN A 1 210 ? 16.224 1.440 -7.909 1.00 94.00 210 GLN A N 1
ATOM 1721 C CA . GLN A 1 210 ? 14.982 0.686 -7.676 1.00 94.00 210 GLN A CA 1
ATOM 1722 C C . GLN A 1 210 ? 14.941 -0.623 -8.453 1.00 94.00 210 GLN A C 1
ATOM 1724 O O . GLN A 1 210 ? 14.561 -1.667 -7.915 1.00 94.00 210 GLN A O 1
ATOM 1729 N N . MET A 1 211 ? 15.376 -0.598 -9.711 1.00 96.69 211 MET A N 1
ATOM 1730 C CA . MET A 1 211 ? 15.417 -1.797 -10.538 1.00 96.69 211 MET A CA 1
ATOM 1731 C C . MET A 1 211 ? 16.393 -2.8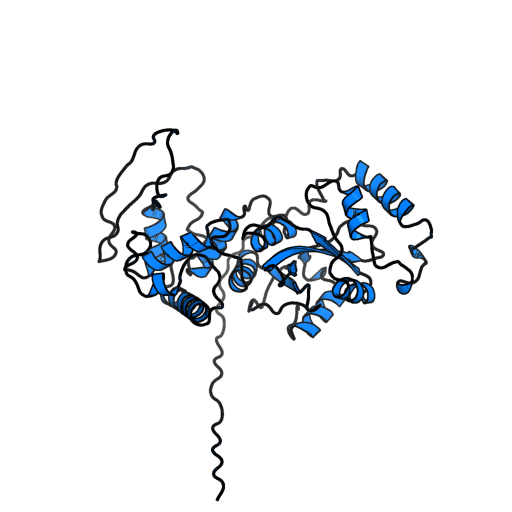40 -10.009 1.00 96.69 211 MET A C 1
ATOM 1733 O O . MET A 1 211 ? 16.073 -4.024 -10.052 1.00 96.69 211 MET A O 1
ATOM 1737 N N . ASN A 1 212 ? 17.537 -2.437 -9.455 1.00 96.94 212 ASN A N 1
ATOM 1738 C CA . ASN A 1 212 ? 18.480 -3.372 -8.842 1.00 96.94 212 ASN A CA 1
ATOM 1739 C C . ASN A 1 212 ? 17.868 -4.103 -7.639 1.00 96.94 212 ASN A C 1
ATOM 1741 O O . ASN A 1 212 ? 18.134 -5.293 -7.442 1.00 96.94 212 ASN A O 1
ATOM 1745 N N . VAL A 1 213 ? 17.006 -3.432 -6.865 1.00 94.62 213 VAL A N 1
ATOM 1746 C CA . VAL A 1 213 ? 16.242 -4.090 -5.797 1.00 94.62 213 VAL A CA 1
ATOM 1747 C C . VAL A 1 213 ? 15.259 -5.101 -6.384 1.00 94.62 213 VAL A C 1
ATOM 1749 O O . VAL A 1 213 ? 15.248 -6.246 -5.939 1.00 94.62 213 VAL A O 1
ATOM 1752 N N . LEU A 1 214 ? 14.478 -4.728 -7.404 1.00 95.44 214 LEU A N 1
ATOM 1753 C CA . LEU A 1 214 ? 13.519 -5.653 -8.024 1.00 95.44 214 LEU A CA 1
ATOM 1754 C C . LEU A 1 214 ? 14.197 -6.865 -8.675 1.00 95.44 214 LEU A C 1
ATOM 1756 O O . LEU A 1 214 ? 13.727 -7.987 -8.516 1.00 95.44 214 LEU A O 1
ATOM 1760 N N . VAL A 1 215 ? 15.331 -6.657 -9.346 1.00 97.25 215 VAL A N 1
ATOM 1761 C CA . VAL A 1 215 ? 16.178 -7.733 -9.881 1.00 97.25 215 VAL A CA 1
ATOM 1762 C C . VAL A 1 215 ? 16.628 -8.667 -8.762 1.00 97.25 215 VAL A C 1
ATOM 1764 O O . VAL A 1 215 ? 16.547 -9.882 -8.907 1.00 97.25 215 VAL A O 1
ATOM 1767 N N . SER A 1 216 ? 17.054 -8.120 -7.623 1.00 96.19 216 SER A N 1
ATOM 1768 C CA . SER A 1 216 ? 17.479 -8.931 -6.477 1.00 96.19 216 SER A CA 1
ATOM 1769 C C . SER A 1 216 ? 16.326 -9.752 -5.889 1.00 96.19 216 SER A C 1
ATOM 1771 O O . SER A 1 216 ? 16.529 -10.919 -5.564 1.00 96.19 216 SER A O 1
ATOM 1773 N N . LEU A 1 217 ? 15.122 -9.174 -5.800 1.00 94.44 217 LEU A N 1
ATOM 1774 C CA . LEU A 1 217 ? 13.911 -9.876 -5.354 1.00 94.44 217 LEU A CA 1
ATOM 1775 C C . LEU A 1 217 ? 13.496 -10.993 -6.321 1.00 94.44 217 LEU A C 1
ATOM 1777 O O . LEU A 1 217 ? 13.024 -12.044 -5.895 1.00 94.44 217 LEU A O 1
ATOM 1781 N N . GLU A 1 218 ? 13.662 -10.789 -7.628 1.00 96.12 218 GLU A N 1
ATOM 1782 C CA . GLU A 1 218 ? 13.386 -11.835 -8.613 1.00 96.12 218 GLU A CA 1
ATOM 1783 C C . GLU A 1 218 ? 14.397 -12.973 -8.521 1.00 96.12 218 GLU A C 1
ATOM 1785 O O . GLU A 1 218 ? 14.009 -14.139 -8.464 1.00 96.12 218 GLU A O 1
ATOM 1790 N N . LEU A 1 219 ? 15.685 -12.646 -8.416 1.00 95.88 219 LEU A N 1
ATOM 1791 C CA . LEU A 1 219 ? 16.747 -13.640 -8.275 1.00 95.88 219 LEU A CA 1
ATOM 1792 C C . LEU A 1 219 ? 16.653 -14.432 -6.961 1.00 95.88 219 LEU A C 1
ATOM 1794 O O . LEU A 1 219 ? 17.085 -15.584 -6.923 1.00 95.88 219 LEU A O 1
ATOM 1798 N N . SER A 1 220 ? 16.081 -13.856 -5.898 1.00 96.38 220 SER A N 1
ATOM 1799 C CA . SER A 1 220 ? 15.811 -14.566 -4.641 1.00 96.38 220 SER A CA 1
ATOM 1800 C C . SER A 1 220 ? 14.519 -15.394 -4.659 1.00 96.38 220 SER A C 1
ATOM 1802 O O . SER A 1 220 ? 14.286 -16.171 -3.734 1.00 96.38 220 SER A O 1
ATOM 1804 N N . GLY A 1 221 ? 13.686 -15.259 -5.698 1.00 94.62 221 GLY A N 1
ATOM 1805 C CA . GLY A 1 221 ? 12.384 -15.923 -5.804 1.00 94.62 221 GLY A CA 1
ATOM 1806 C C . GLY A 1 221 ? 11.264 -15.260 -4.993 1.00 94.62 221 GLY A C 1
ATOM 1807 O O . GLY A 1 221 ? 10.199 -15.852 -4.824 1.00 94.62 221 GLY A O 1
ATOM 1808 N N . GLU A 1 222 ? 11.483 -14.047 -4.484 1.00 90.75 222 GLU A N 1
ATOM 1809 C CA . GLU A 1 222 ? 10.474 -13.270 -3.750 1.00 90.75 222 GLU A CA 1
ATOM 1810 C C . GLU A 1 222 ? 9.576 -12.434 -4.672 1.00 90.75 222 GLU A C 1
ATOM 1812 O O . GLU A 1 222 ? 8.498 -11.998 -4.268 1.00 90.75 222 GLU A O 1
ATOM 1817 N N . TRP A 1 223 ? 9.993 -12.217 -5.918 1.00 93.00 223 TRP A N 1
ATOM 1818 C CA . TRP A 1 223 ? 9.186 -11.549 -6.930 1.00 93.00 223 TRP A CA 1
ATOM 1819 C C . TRP A 1 223 ? 8.076 -12.462 -7.462 1.00 93.00 223 TRP A C 1
ATOM 1821 O O . TRP A 1 223 ? 8.342 -13.555 -7.957 1.00 93.00 223 TRP A O 1
ATOM 1831 N N . GLN A 1 224 ? 6.825 -12.006 -7.378 1.00 90.19 224 GLN A N 1
ATOM 1832 C CA . GLN A 1 224 ? 5.644 -12.820 -7.707 1.00 90.19 224 GLN A CA 1
ATOM 1833 C C . GLN A 1 224 ? 4.813 -12.271 -8.871 1.00 90.19 224 GLN A C 1
ATOM 1835 O O . GLN A 1 224 ? 3.798 -12.867 -9.239 1.00 90.19 224 GLN A O 1
ATOM 1840 N N . ASP A 1 225 ? 5.220 -11.148 -9.461 1.00 93.94 225 ASP A N 1
ATOM 1841 C CA . ASP A 1 225 ? 4.476 -10.560 -10.566 1.00 93.94 225 ASP A CA 1
ATOM 1842 C C . ASP A 1 225 ? 4.725 -11.300 -11.887 1.00 93.94 225 ASP A C 1
ATOM 1844 O O . ASP A 1 225 ? 5.721 -11.985 -12.098 1.00 93.94 225 ASP A O 1
ATOM 1848 N N . SER A 1 226 ? 3.806 -11.103 -12.832 1.00 92.00 226 SER A N 1
ATOM 1849 C CA . SER A 1 226 ? 3.825 -11.751 -14.154 1.00 92.00 226 SER A CA 1
ATOM 1850 C C . SER A 1 226 ? 4.846 -11.183 -15.157 1.00 92.00 226 SER A C 1
ATOM 1852 O O . SER A 1 226 ? 4.859 -11.582 -16.325 1.00 92.00 226 SER A O 1
ATOM 1854 N N . TRP A 1 227 ? 5.663 -10.215 -14.747 1.00 94.12 227 TRP A N 1
ATOM 1855 C CA . TRP A 1 227 ? 6.692 -9.574 -15.567 1.00 94.12 227 TRP A CA 1
ATOM 1856 C C . TRP A 1 227 ? 8.050 -9.677 -14.873 1.00 94.12 227 TRP A C 1
ATOM 1858 O O . TRP A 1 227 ? 8.092 -9.794 -13.656 1.00 94.12 227 TRP A O 1
ATOM 1868 N N . SER A 1 228 ? 9.146 -9.651 -15.634 1.00 96.25 228 SER A N 1
ATOM 1869 C CA . SER A 1 228 ? 10.493 -9.937 -15.122 1.00 96.25 228 SER A CA 1
ATOM 1870 C C . SER A 1 228 ? 11.371 -8.675 -15.086 1.00 96.25 228 SER A C 1
ATOM 1872 O O . SER A 1 228 ? 11.745 -8.162 -16.149 1.00 96.25 228 SER A O 1
ATOM 1874 N N . PRO A 1 229 ? 11.709 -8.147 -13.894 1.00 97.19 229 PRO A N 1
ATOM 1875 C CA . PRO A 1 229 ? 12.742 -7.126 -13.727 1.00 97.19 229 PRO A CA 1
ATOM 1876 C C . PRO A 1 229 ? 14.083 -7.484 -14.388 1.00 97.19 229 PRO A C 1
ATOM 1878 O O . PRO A 1 229 ? 14.679 -6.635 -15.052 1.00 97.19 229 PRO A O 1
ATOM 1881 N N . VAL A 1 230 ? 14.541 -8.734 -14.260 1.00 97.88 230 VAL A N 1
ATOM 1882 C CA . VAL A 1 230 ? 15.772 -9.254 -14.873 1.00 97.88 230 VAL A CA 1
ATOM 1883 C C . VAL A 1 230 ? 15.684 -9.186 -16.393 1.00 97.88 230 VAL A C 1
ATOM 1885 O O . VAL A 1 230 ? 16.618 -8.692 -17.026 1.00 97.88 230 VAL A O 1
ATOM 1888 N N . GLU A 1 231 ? 14.575 -9.630 -16.994 1.00 96.88 231 GLU A N 1
ATOM 1889 C CA . GLU A 1 231 ? 14.362 -9.555 -18.446 1.00 96.88 231 GLU A CA 1
ATOM 1890 C C . GLU A 1 231 ? 14.431 -8.103 -18.932 1.00 96.88 231 GLU A C 1
ATOM 1892 O O . GLU A 1 231 ? 15.120 -7.818 -19.910 1.00 96.88 231 GLU A O 1
ATOM 1897 N N . ILE A 1 232 ? 13.764 -7.177 -18.235 1.00 96.31 232 ILE A N 1
ATOM 1898 C CA . ILE A 1 232 ? 13.764 -5.754 -18.599 1.00 96.31 232 ILE A CA 1
ATOM 1899 C C . ILE A 1 232 ? 15.172 -5.161 -18.492 1.00 96.31 232 ILE A C 1
ATOM 1901 O O . ILE A 1 232 ? 15.591 -4.402 -19.365 1.00 96.31 232 ILE A O 1
ATOM 1905 N N . MET A 1 233 ? 15.920 -5.496 -17.440 1.00 97.38 233 MET A N 1
ATOM 1906 C CA . MET A 1 233 ? 17.247 -4.923 -17.213 1.00 97.38 233 MET A CA 1
ATOM 1907 C C . MET A 1 233 ? 18.316 -5.495 -18.144 1.00 97.38 233 MET A C 1
ATOM 1909 O O . MET A 1 233 ? 19.185 -4.741 -18.587 1.00 97.38 233 MET A O 1
ATOM 1913 N N . SER A 1 234 ? 18.242 -6.784 -18.476 1.00 97.00 234 SER A N 1
ATOM 1914 C CA . SER A 1 234 ? 19.267 -7.490 -19.260 1.00 97.00 234 SER A CA 1
ATOM 1915 C C . SER A 1 234 ? 19.070 -7.429 -20.776 1.00 97.00 234 SER A C 1
ATOM 1917 O O . SER A 1 234 ? 20.038 -7.615 -21.513 1.00 97.00 234 SER A O 1
ATOM 1919 N N . ASN A 1 235 ? 17.858 -7.137 -21.257 1.00 96.12 235 ASN A N 1
ATOM 1920 C CA . ASN A 1 235 ? 17.546 -7.176 -22.684 1.00 96.12 235 ASN A CA 1
ATOM 1921 C C . ASN A 1 235 ? 17.327 -5.791 -23.296 1.00 96.12 235 ASN A C 1
ATOM 1923 O O . ASN A 1 235 ? 16.997 -4.813 -22.628 1.00 96.12 235 ASN A O 1
ATOM 1927 N N . ASN A 1 236 ? 17.461 -5.748 -24.623 1.00 94.31 236 ASN A N 1
ATOM 1928 C CA . ASN A 1 236 ? 17.107 -4.587 -25.442 1.00 94.31 236 ASN A CA 1
ATOM 1929 C C . ASN A 1 236 ? 15.678 -4.667 -25.990 1.00 94.31 236 ASN A C 1
ATOM 1931 O O . ASN A 1 236 ? 15.205 -3.707 -26.581 1.00 94.31 236 ASN A O 1
ATOM 1935 N N . HIS A 1 237 ? 14.993 -5.799 -25.821 1.00 87.31 237 HIS A N 1
ATOM 1936 C CA . HIS A 1 237 ? 13.612 -5.987 -26.252 1.00 87.31 237 HIS A CA 1
ATOM 1937 C C . HIS A 1 237 ? 12.840 -6.774 -25.193 1.00 87.31 237 HIS A C 1
ATOM 1939 O O . HIS A 1 237 ? 13.373 -7.727 -24.631 1.00 87.31 237 HIS A O 1
ATOM 1945 N N . SER A 1 238 ? 11.572 -6.425 -24.976 1.00 84.56 238 SER A N 1
ATOM 1946 C CA . SER A 1 238 ? 10.633 -7.235 -24.191 1.00 84.56 238 SER A CA 1
ATOM 1947 C C . SER A 1 238 ? 9.269 -7.233 -24.870 1.00 84.56 238 SER A C 1
ATOM 1949 O O . SER A 1 238 ? 8.769 -6.190 -25.291 1.00 84.56 238 SER A O 1
ATOM 1951 N N . LYS A 1 239 ? 8.679 -8.421 -25.046 1.00 82.31 239 LYS A N 1
ATOM 1952 C CA . LYS A 1 239 ? 7.380 -8.624 -25.725 1.00 82.31 239 LYS A CA 1
ATOM 1953 C C . LYS A 1 239 ? 7.264 -7.934 -27.100 1.00 82.31 239 LYS A C 1
ATOM 1955 O O . LYS A 1 239 ? 6.184 -7.502 -27.493 1.00 82.31 239 LYS A O 1
ATOM 1960 N N . GLY A 1 240 ? 8.370 -7.866 -27.845 1.00 81.88 240 GLY A N 1
ATOM 1961 C CA . GLY A 1 240 ? 8.428 -7.239 -29.172 1.00 81.88 240 GLY A CA 1
ATOM 1962 C C . GLY A 1 240 ? 8.502 -5.708 -29.158 1.00 81.88 240 GLY A C 1
ATOM 1963 O O . GLY A 1 240 ? 8.352 -5.097 -30.209 1.00 81.88 240 GLY A O 1
ATOM 1964 N N . VAL A 1 241 ? 8.724 -5.095 -27.994 1.00 79.62 241 VAL A N 1
ATOM 1965 C CA . VAL A 1 241 ? 8.956 -3.655 -27.830 1.00 79.62 241 VAL A CA 1
ATOM 1966 C C . VAL A 1 241 ? 10.443 -3.420 -27.588 1.00 79.62 241 VAL A C 1
ATOM 1968 O O . VAL A 1 241 ? 11.042 -4.117 -26.769 1.00 79.62 241 VAL A O 1
ATOM 1971 N N . ASP A 1 242 ? 11.026 -2.444 -28.283 1.00 83.25 242 ASP A N 1
ATOM 1972 C CA . ASP A 1 242 ? 12.390 -1.973 -28.033 1.00 83.25 242 ASP A CA 1
ATOM 1973 C C . ASP A 1 242 ? 12.471 -1.249 -26.678 1.00 83.25 242 ASP A C 1
ATOM 1975 O O . ASP A 1 242 ? 11.775 -0.264 -26.429 1.00 83.25 242 ASP A O 1
ATOM 1979 N N . ILE A 1 243 ? 13.343 -1.755 -25.810 1.00 88.75 243 ILE A N 1
ATOM 1980 C CA . ILE A 1 243 ? 13.671 -1.228 -24.481 1.00 88.75 243 ILE A CA 1
ATOM 1981 C C . ILE A 1 243 ? 15.188 -1.040 -24.309 1.00 88.75 243 ILE A C 1
ATOM 1983 O O . ILE A 1 243 ? 15.719 -1.140 -23.209 1.00 88.75 243 ILE A O 1
ATOM 1987 N N . SER A 1 244 ? 15.908 -0.779 -25.400 1.00 88.94 244 SER A N 1
ATOM 1988 C CA . SER A 1 244 ? 17.376 -0.655 -25.436 1.00 88.94 244 SER A CA 1
ATOM 1989 C C . SER A 1 244 ? 17.972 0.466 -24.578 1.00 88.94 244 SER A C 1
ATOM 1991 O O . SER A 1 244 ? 19.165 0.436 -24.280 1.00 88.94 244 SER A O 1
ATOM 1993 N N . THR A 1 245 ? 17.175 1.449 -24.157 1.00 88.62 245 THR A N 1
ATOM 1994 C CA . THR A 1 245 ? 17.623 2.568 -23.315 1.00 88.62 245 THR A CA 1
ATOM 1995 C C . THR A 1 245 ? 16.968 2.516 -21.939 1.00 88.62 245 THR A C 1
ATOM 1997 O O . THR A 1 245 ? 15.842 2.034 -21.798 1.00 88.62 245 THR A O 1
ATOM 2000 N N . ASN A 1 246 ? 17.629 3.062 -20.912 1.00 91.69 246 ASN A N 1
ATOM 2001 C CA . ASN A 1 246 ? 17.081 3.038 -19.551 1.00 91.69 246 ASN A CA 1
ATOM 2002 C C . ASN A 1 246 ? 15.732 3.766 -19.447 1.00 91.69 246 ASN A C 1
ATOM 2004 O O . ASN A 1 246 ? 14.847 3.293 -18.742 1.00 91.69 246 ASN A O 1
ATOM 2008 N N . VAL A 1 247 ? 15.515 4.842 -20.214 1.00 85.75 247 VAL A N 1
ATOM 2009 C CA . VAL A 1 247 ? 14.208 5.517 -20.245 1.00 85.75 247 VAL A CA 1
ATOM 2010 C C . VAL A 1 247 ? 13.115 4.622 -20.838 1.00 85.75 247 VAL A C 1
ATOM 2012 O O . VAL A 1 247 ? 12.019 4.550 -20.289 1.00 85.75 247 VAL A O 1
ATOM 2015 N N . LYS A 1 248 ? 13.406 3.862 -21.907 1.00 85.75 248 LYS A N 1
ATOM 2016 C CA . LYS A 1 248 ? 12.448 2.899 -22.475 1.00 85.75 248 LYS A CA 1
ATOM 2017 C C . LYS A 1 248 ? 12.158 1.759 -21.486 1.00 85.75 248 LYS A C 1
ATOM 2019 O O . LYS A 1 248 ? 11.009 1.335 -21.368 1.00 85.75 248 LYS A O 1
ATOM 2024 N N . LYS A 1 249 ? 13.160 1.311 -20.718 1.00 92.62 249 LYS A N 1
ATOM 2025 C CA . LYS A 1 249 ? 12.974 0.355 -19.607 1.00 92.62 249 LYS A CA 1
ATOM 2026 C C . LYS A 1 249 ? 12.084 0.934 -18.508 1.00 92.62 249 LYS A C 1
ATOM 2028 O O . LYS A 1 249 ? 11.144 0.265 -18.087 1.00 92.62 249 LYS A O 1
ATOM 2033 N N . ALA A 1 250 ? 12.316 2.180 -18.098 1.00 91.06 250 ALA A N 1
ATOM 2034 C CA . ALA A 1 250 ? 11.496 2.870 -17.105 1.00 91.06 250 ALA A CA 1
ATOM 2035 C C . ALA A 1 250 ? 10.030 2.968 -17.544 1.00 91.06 250 ALA A C 1
ATOM 2037 O O . ALA A 1 250 ? 9.129 2.650 -16.775 1.00 91.06 250 ALA A O 1
ATOM 2038 N N . LEU A 1 251 ? 9.778 3.302 -18.808 1.00 86.31 251 LEU A N 1
ATOM 2039 C CA . LEU A 1 251 ? 8.428 3.358 -19.373 1.00 86.31 251 LEU A CA 1
ATOM 2040 C C . LEU A 1 251 ? 7.740 1.985 -19.410 1.00 86.31 251 LEU A C 1
ATOM 2042 O O . LEU A 1 251 ? 6.549 1.882 -19.113 1.00 86.31 251 LEU A O 1
ATOM 2046 N N . MET A 1 252 ? 8.486 0.921 -19.720 1.00 89.44 252 MET A N 1
ATOM 2047 C CA . MET A 1 252 ? 7.979 -0.452 -19.659 1.00 89.44 252 MET A CA 1
ATOM 2048 C C . MET A 1 252 ? 7.597 -0.849 -18.224 1.00 89.44 252 MET A C 1
ATOM 2050 O O . MET A 1 252 ? 6.522 -1.407 -17.999 1.00 89.44 252 MET A O 1
ATOM 2054 N N . VAL A 1 253 ? 8.441 -0.523 -17.242 1.00 93.75 253 VAL A N 1
ATOM 2055 C CA . VAL A 1 253 ? 8.161 -0.767 -15.816 1.00 93.75 253 VAL A CA 1
ATOM 2056 C C . VAL A 1 253 ? 6.949 0.040 -15.361 1.00 93.75 253 VAL A C 1
ATOM 2058 O O . VAL A 1 253 ? 6.035 -0.516 -14.756 1.00 93.75 253 VAL A O 1
ATOM 2061 N N . HIS A 1 254 ? 6.878 1.320 -15.728 1.00 91.44 254 HIS A N 1
ATOM 2062 C CA . HIS A 1 254 ? 5.722 2.163 -15.447 1.00 91.44 254 HIS A CA 1
ATOM 2063 C C . HIS A 1 254 ? 4.431 1.542 -15.999 1.00 91.44 254 HIS A C 1
ATOM 2065 O O . HIS A 1 254 ? 3.423 1.478 -15.294 1.00 91.44 254 HIS A O 1
ATOM 2071 N N . TYR A 1 255 ? 4.442 1.048 -17.241 1.00 87.38 255 TYR A N 1
ATOM 2072 C CA . TYR A 1 255 ? 3.295 0.351 -17.827 1.00 87.38 255 TYR A CA 1
ATOM 2073 C C . TYR A 1 255 ? 2.863 -0.864 -16.989 1.00 87.38 255 TYR A C 1
ATOM 2075 O O . TYR A 1 255 ? 1.671 -1.022 -16.722 1.00 87.38 255 TYR A O 1
ATOM 2083 N N . TYR A 1 256 ? 3.799 -1.697 -16.525 1.00 91.69 256 TYR A N 1
ATOM 2084 C CA . TYR A 1 256 ? 3.458 -2.850 -15.688 1.00 91.69 256 TYR A CA 1
ATOM 2085 C C . TYR A 1 256 ? 2.898 -2.457 -14.318 1.00 91.69 256 TYR A C 1
ATOM 2087 O O . TYR A 1 256 ? 1.887 -3.015 -13.892 1.00 91.69 256 TYR A O 1
ATOM 2095 N N . LEU A 1 257 ? 3.509 -1.475 -13.653 1.00 92.94 257 LEU A N 1
ATOM 2096 C CA . LEU A 1 257 ? 3.077 -1.013 -12.333 1.00 92.94 257 LEU A CA 1
ATOM 2097 C C . LEU A 1 257 ? 1.714 -0.305 -12.390 1.00 92.94 257 LEU A C 1
ATOM 2099 O O . LEU A 1 257 ? 0.852 -0.544 -11.541 1.00 92.94 257 LEU A O 1
ATOM 2103 N N . SER A 1 258 ? 1.478 0.516 -13.417 1.00 89.81 258 SER A N 1
ATOM 2104 C CA . SER A 1 258 ? 0.244 1.301 -13.577 1.00 89.81 258 SER A CA 1
ATOM 2105 C C . SER A 1 258 ? -0.977 0.475 -14.002 1.00 89.81 258 SER A C 1
ATOM 2107 O O . SER A 1 258 ? -2.115 0.903 -13.795 1.00 89.81 258 SER A O 1
ATOM 2109 N N . LYS A 1 259 ? -0.767 -0.719 -14.566 1.00 88.50 259 LYS A N 1
ATOM 2110 C CA . LYS A 1 259 ? -1.840 -1.575 -15.072 1.00 88.50 259 LYS A CA 1
ATOM 2111 C C . LYS A 1 259 ? -2.613 -2.262 -13.944 1.00 88.50 259 LYS A C 1
ATOM 2113 O O . LYS A 1 259 ? -2.037 -2.987 -13.139 1.00 88.50 259 LYS A O 1
ATOM 2118 N N . GLU A 1 260 ? -3.933 -2.083 -13.943 1.00 91.44 260 GLU A N 1
ATOM 2119 C CA . GLU A 1 260 ? -4.844 -2.748 -13.003 1.00 91.44 260 GLU A CA 1
ATOM 2120 C C . GLU A 1 260 ? -4.820 -4.283 -13.138 1.00 91.44 260 GLU A C 1
ATOM 2122 O O . GLU A 1 260 ? -4.416 -4.856 -14.161 1.00 91.44 260 GLU A O 1
ATOM 2127 N N . GLY A 1 261 ? -5.310 -4.961 -12.104 1.00 90.69 261 GLY A N 1
ATOM 2128 C CA . GLY A 1 261 ? -5.427 -6.409 -12.061 1.00 90.69 261 GLY A CA 1
ATOM 2129 C C . GLY A 1 261 ? -4.173 -7.112 -11.532 1.00 90.69 261 GLY A C 1
ATOM 2130 O O . GLY A 1 261 ? -3.331 -6.542 -10.841 1.00 90.69 261 GLY A O 1
ATOM 2131 N N . ASN A 1 262 ? -4.011 -8.381 -11.912 1.00 88.31 262 ASN A N 1
ATOM 2132 C CA . ASN A 1 262 ? -2.902 -9.242 -11.479 1.00 88.31 262 ASN A CA 1
ATOM 2133 C C . ASN A 1 262 ? -1.582 -8.982 -12.235 1.00 88.31 262 ASN A C 1
ATOM 2135 O O . ASN A 1 262 ? -0.771 -9.892 -12.388 1.00 88.31 262 ASN A O 1
ATOM 2139 N N . THR A 1 263 ? -1.379 -7.771 -12.762 1.00 89.31 263 THR A N 1
ATOM 2140 C CA . THR A 1 263 ? -0.108 -7.418 -13.418 1.00 89.31 263 THR A CA 1
ATOM 2141 C C . THR A 1 263 ? 0.966 -7.141 -12.375 1.00 89.31 263 THR A C 1
ATOM 2143 O O . THR A 1 263 ? 2.084 -7.624 -12.527 1.00 89.31 263 THR A O 1
ATOM 2146 N N . HIS A 1 264 ? 0.597 -6.406 -11.325 1.00 93.38 264 HIS A N 1
ATOM 2147 C CA . HIS A 1 264 ? 1.462 -6.100 -10.197 1.00 93.38 264 HIS A CA 1
ATOM 2148 C C . HIS A 1 264 ? 0.651 -6.053 -8.901 1.00 93.38 264 HIS A C 1
ATOM 2150 O O . HIS A 1 264 ? -0.367 -5.348 -8.836 1.00 93.38 264 HIS A O 1
ATOM 2156 N N . TRP A 1 265 ? 1.077 -6.825 -7.903 1.00 93.19 265 TRP A N 1
ATOM 2157 C CA . TRP A 1 265 ? 0.467 -6.838 -6.575 1.00 93.19 265 TRP A CA 1
ATOM 2158 C C . TRP A 1 265 ? 1.147 -5.805 -5.682 1.00 93.19 265 TRP A C 1
ATOM 2160 O O . TRP A 1 265 ? 2.364 -5.823 -5.509 1.00 93.19 265 TRP A O 1
ATOM 2170 N N . GLY A 1 266 ? 0.339 -4.923 -5.090 1.00 93.06 266 GLY A N 1
ATOM 2171 C CA . GLY A 1 266 ? 0.853 -3.845 -4.254 1.00 93.06 266 GLY A CA 1
ATOM 2172 C C . GLY A 1 266 ? 1.711 -4.369 -3.101 1.00 93.06 266 GLY A C 1
ATOM 2173 O O . GLY A 1 266 ? 1.300 -5.266 -2.362 1.00 93.06 266 GLY A O 1
ATOM 2174 N N . ASN A 1 267 ? 2.893 -3.789 -2.940 1.00 91.69 267 ASN A N 1
ATOM 2175 C CA . ASN A 1 267 ? 3.905 -4.216 -1.991 1.00 91.69 267 ASN A CA 1
ATOM 2176 C C . ASN A 1 267 ? 4.368 -3.051 -1.091 1.00 91.69 267 ASN A C 1
ATOM 2178 O O . ASN A 1 267 ? 3.749 -1.989 -0.997 1.00 91.69 267 ASN A O 1
ATOM 2182 N N . GLN A 1 268 ? 5.459 -3.265 -0.358 1.00 91.31 268 GLN A N 1
ATOM 2183 C CA . GLN A 1 268 ? 5.975 -2.290 0.599 1.00 91.31 268 GLN A CA 1
ATOM 2184 C C . GLN A 1 268 ? 6.479 -0.981 -0.047 1.00 91.31 268 GLN A C 1
ATOM 2186 O O . GLN A 1 268 ? 6.471 0.062 0.618 1.00 91.31 268 GLN A O 1
ATOM 2191 N N . TRP A 1 269 ? 6.886 -1.015 -1.316 1.00 92.00 269 TRP A N 1
ATOM 2192 C CA . TRP A 1 269 ? 7.240 0.163 -2.107 1.00 92.00 269 TRP A CA 1
ATOM 2193 C C . TRP A 1 269 ? 6.009 0.990 -2.432 1.00 92.00 269 TRP A C 1
ATOM 2195 O O . TRP A 1 269 ? 6.006 2.189 -2.165 1.00 92.00 269 TRP A O 1
ATOM 2205 N N . ASP A 1 270 ? 4.935 0.351 -2.903 1.00 95.25 270 ASP A N 1
ATOM 2206 C CA . ASP A 1 270 ? 3.661 1.027 -3.148 1.00 95.25 270 ASP A CA 1
ATOM 2207 C C . ASP A 1 270 ? 3.170 1.739 -1.895 1.00 95.25 270 ASP A C 1
ATOM 2209 O O . ASP A 1 270 ? 2.781 2.900 -1.961 1.00 95.25 270 ASP A O 1
ATOM 2213 N N . VAL A 1 271 ? 3.245 1.079 -0.735 1.00 96.06 271 VAL A N 1
ATOM 2214 C CA . VAL A 1 271 ? 2.890 1.699 0.548 1.00 96.06 271 VAL A CA 1
ATOM 2215 C C . VAL A 1 271 ? 3.734 2.949 0.804 1.00 96.06 271 VAL A C 1
ATOM 2217 O O . VAL A 1 271 ? 3.175 3.986 1.145 1.00 96.06 271 VAL A O 1
ATOM 2220 N N . ASN A 1 272 ? 5.054 2.887 0.606 1.00 93.75 272 ASN A N 1
ATOM 2221 C CA . ASN A 1 272 ? 5.940 4.039 0.801 1.00 93.75 272 ASN A CA 1
ATOM 2222 C C . ASN A 1 272 ? 5.595 5.204 -0.147 1.00 93.75 272 ASN A C 1
ATOM 2224 O O . ASN A 1 272 ? 5.512 6.358 0.273 1.00 93.75 272 ASN A O 1
ATOM 2228 N N . PHE A 1 273 ? 5.326 4.913 -1.420 1.00 93.62 273 PHE A N 1
ATOM 2229 C CA . PHE A 1 273 ? 4.920 5.941 -2.376 1.00 93.62 273 PHE A CA 1
ATOM 2230 C C . PHE A 1 273 ? 3.538 6.510 -2.058 1.00 93.62 273 PHE A C 1
ATOM 2232 O O . PHE A 1 273 ? 3.346 7.716 -2.150 1.00 93.62 273 PHE A O 1
ATOM 2239 N N . ILE A 1 274 ? 2.591 5.688 -1.607 1.00 94.69 274 ILE A N 1
ATOM 2240 C CA . ILE A 1 274 ? 1.272 6.133 -1.138 1.00 94.69 274 ILE A CA 1
ATOM 2241 C C . ILE A 1 274 ? 1.407 7.084 0.056 1.00 94.69 274 ILE A C 1
ATOM 2243 O O . ILE A 1 274 ? 0.746 8.127 0.078 1.00 94.69 274 ILE A O 1
ATOM 2247 N N . GLU A 1 275 ? 2.267 6.752 1.025 1.00 94.00 275 GLU A N 1
ATOM 2248 C CA . GLU A 1 275 ? 2.577 7.618 2.169 1.00 94.00 275 GLU A CA 1
ATOM 2249 C C . GLU A 1 275 ? 3.066 8.993 1.693 1.00 94.00 275 GLU A C 1
ATOM 2251 O O . GLU A 1 275 ? 2.490 10.021 2.072 1.00 94.00 275 GLU A O 1
ATOM 2256 N N . LYS A 1 276 ? 4.027 9.005 0.758 1.00 91.25 276 LYS A N 1
ATOM 2257 C CA . LYS A 1 276 ? 4.577 10.226 0.157 1.00 91.25 276 LYS A CA 1
ATOM 2258 C C . LYS A 1 276 ? 3.523 11.029 -0.615 1.00 91.25 276 LYS A C 1
ATOM 2260 O O . LYS A 1 276 ? 3.331 12.210 -0.325 1.00 91.25 276 LYS A O 1
ATOM 2265 N N . ILE A 1 277 ? 2.818 10.397 -1.559 1.00 90.50 277 ILE A N 1
ATOM 2266 C CA . ILE A 1 277 ? 1.839 11.027 -2.466 1.00 90.50 277 ILE A CA 1
ATOM 2267 C C . ILE A 1 277 ? 0.729 11.728 -1.680 1.00 90.50 277 ILE A C 1
ATOM 2269 O O . ILE A 1 277 ? 0.314 12.832 -2.036 1.00 90.50 277 ILE A O 1
ATOM 2273 N N . PHE A 1 278 ? 0.231 11.097 -0.615 1.00 90.19 278 PHE A N 1
ATOM 2274 C CA . PHE A 1 278 ? -0.887 11.635 0.161 1.00 90.19 278 PHE A CA 1
ATOM 2275 C C . PHE A 1 278 ? -0.480 12.318 1.461 1.00 90.19 278 PHE A C 1
ATOM 2277 O O . PHE A 1 278 ? -1.344 12.863 2.156 1.00 90.19 278 PHE A O 1
ATOM 2284 N N . ASN A 1 279 ? 0.814 12.329 1.781 1.00 91.25 279 ASN A N 1
ATOM 2285 C CA . ASN A 1 279 ? 1.344 12.855 3.029 1.00 91.25 279 ASN A CA 1
ATOM 2286 C C . ASN A 1 279 ? 0.668 12.214 4.258 1.00 91.25 279 ASN A C 1
ATOM 2288 O O . ASN A 1 279 ? 0.172 12.899 5.165 1.00 91.25 279 ASN A O 1
ATOM 2292 N N . VAL A 1 280 ? 0.600 10.882 4.244 1.00 93.00 280 VAL A N 1
ATOM 2293 C CA . VAL A 1 280 ? -0.029 10.053 5.278 1.00 93.00 280 VAL A CA 1
ATOM 2294 C C . VAL A 1 280 ? 0.933 8.985 5.775 1.00 93.00 280 VAL A C 1
ATOM 2296 O O . VAL A 1 280 ? 1.875 8.632 5.085 1.00 93.00 280 VAL A O 1
ATOM 2299 N N . LYS A 1 281 ? 0.662 8.435 6.956 1.00 95.56 281 LYS A N 1
ATOM 2300 C CA . LYS A 1 281 ? 1.270 7.198 7.440 1.00 95.56 281 LYS A CA 1
ATOM 2301 C C . LYS A 1 281 ? 0.277 6.057 7.303 1.00 95.56 281 LYS A C 1
ATOM 2303 O O . LYS A 1 281 ? -0.844 6.165 7.796 1.00 95.56 281 LYS A O 1
ATOM 2308 N N . VAL A 1 282 ? 0.669 4.961 6.673 1.00 96.81 282 VAL A N 1
ATOM 2309 C CA . VAL A 1 282 ? -0.146 3.754 6.558 1.00 96.81 282 VAL A CA 1
ATOM 2310 C C . VAL A 1 282 ? 0.232 2.801 7.691 1.00 96.81 282 VAL A C 1
ATOM 2312 O O . VAL A 1 282 ? 1.367 2.349 7.807 1.00 96.81 282 VAL A O 1
ATOM 2315 N N . VAL A 1 283 ? -0.738 2.488 8.545 1.00 97.19 283 VAL A N 1
ATOM 2316 C CA . VAL A 1 283 ? -0.613 1.513 9.631 1.00 97.19 283 VAL A CA 1
ATOM 2317 C C . VAL A 1 283 ? -1.322 0.234 9.212 1.00 97.19 283 VAL A C 1
ATOM 2319 O O . VAL A 1 283 ? -2.532 0.220 8.973 1.00 97.19 283 VAL A O 1
ATOM 2322 N N . ILE A 1 284 ? -0.552 -0.849 9.127 1.00 98.06 284 ILE A N 1
ATOM 2323 C CA . ILE A 1 284 ? -1.009 -2.132 8.598 1.00 98.06 284 ILE A CA 1
ATOM 2324 C C . ILE A 1 284 ? -1.141 -3.132 9.746 1.00 98.06 284 ILE A C 1
ATOM 2326 O O . ILE A 1 284 ? -0.157 -3.534 10.364 1.00 98.06 284 ILE A O 1
ATOM 2330 N N . PHE A 1 285 ? -2.365 -3.560 10.025 1.00 98.31 285 PHE A N 1
ATOM 2331 C CA . PHE A 1 285 ? -2.664 -4.591 11.012 1.00 98.31 285 PHE A CA 1
ATOM 2332 C C . PHE A 1 285 ? -2.437 -5.973 10.389 1.00 98.31 285 PHE A C 1
ATOM 2334 O O . PHE A 1 285 ? -3.188 -6.393 9.507 1.00 98.31 285 PHE A O 1
ATOM 2341 N N . TRP A 1 286 ? -1.418 -6.702 10.848 1.00 97.75 286 TRP A N 1
ATOM 2342 C CA . TRP A 1 286 ? -1.082 -8.017 10.300 1.00 97.75 286 TRP A CA 1
ATOM 2343 C C . TRP A 1 286 ? -1.972 -9.107 10.903 1.00 97.75 286 TRP A C 1
ATOM 2345 O O . TRP A 1 286 ? -1.875 -9.407 12.098 1.00 97.75 286 TRP A O 1
ATOM 2355 N N . LYS A 1 287 ? -2.845 -9.714 10.091 1.00 95.75 287 LYS A N 1
ATOM 2356 C CA . LYS A 1 287 ? -3.869 -10.674 10.528 1.00 95.75 287 LYS A CA 1
ATOM 2357 C C . LYS A 1 287 ? -3.324 -11.811 11.383 1.00 95.75 287 LYS A C 1
ATOM 2359 O O . LYS A 1 287 ? -3.815 -12.009 12.499 1.00 95.75 287 LYS A O 1
ATOM 2364 N N . ASN A 1 288 ? -2.353 -12.550 10.847 1.00 92.69 288 ASN A N 1
ATOM 2365 C CA . ASN A 1 288 ? -1.904 -13.813 11.428 1.00 92.69 288 ASN A CA 1
ATOM 2366 C C . ASN A 1 288 ? -0.894 -13.617 12.562 1.00 92.69 288 ASN A C 1
ATOM 2368 O O . ASN A 1 288 ? -0.823 -14.451 13.461 1.00 92.69 288 ASN A O 1
ATOM 2372 N N . ARG A 1 289 ? -0.165 -12.493 12.576 1.00 94.56 289 ARG A N 1
ATOM 2373 C CA . ARG A 1 289 ? 0.811 -12.198 13.636 1.00 94.56 289 ARG A CA 1
ATOM 2374 C C . ARG A 1 289 ? 0.252 -11.383 14.799 1.00 94.56 289 ARG A C 1
ATOM 2376 O O . ARG A 1 289 ? 0.809 -11.437 15.888 1.00 94.56 289 ARG A O 1
ATOM 2383 N N . GLY A 1 290 ? -0.841 -10.641 14.601 1.00 95.62 290 GLY A N 1
ATOM 2384 C CA . GLY A 1 290 ? -1.421 -9.810 15.663 1.00 95.62 290 GLY A CA 1
ATOM 2385 C C . GLY A 1 290 ? -0.549 -8.619 16.075 1.00 95.62 290 GLY A C 1
ATOM 2386 O O . GLY A 1 290 ? -0.708 -8.114 17.187 1.00 95.62 290 GLY A O 1
ATOM 2387 N N . ILE A 1 291 ? 0.366 -8.197 15.197 1.00 97.25 291 ILE A N 1
ATOM 2388 C CA . ILE A 1 291 ? 1.272 -7.051 15.362 1.00 97.25 291 ILE A CA 1
ATOM 2389 C C . ILE A 1 291 ? 1.133 -6.085 14.187 1.00 97.25 291 ILE A C 1
ATOM 2391 O O . ILE A 1 291 ? 0.713 -6.486 13.097 1.00 97.25 291 ILE A O 1
ATOM 2395 N N . ILE A 1 292 ? 1.490 -4.821 14.384 1.00 97.62 292 ILE A N 1
ATOM 2396 C CA . ILE A 1 292 ? 1.600 -3.868 13.280 1.00 97.62 292 ILE A CA 1
ATOM 2397 C C . ILE A 1 292 ? 2.758 -4.278 12.367 1.00 97.62 292 ILE A C 1
ATOM 2399 O O . ILE A 1 292 ? 3.873 -4.517 12.828 1.00 97.62 292 ILE A O 1
ATOM 2403 N N . TYR A 1 293 ? 2.488 -4.365 11.065 1.00 94.69 293 TYR A N 1
ATOM 2404 C CA . TYR A 1 293 ? 3.511 -4.655 10.069 1.00 94.69 293 TYR A CA 1
ATOM 2405 C C . TYR A 1 293 ? 4.467 -3.452 9.946 1.00 94.69 293 TYR A C 1
ATOM 2407 O O . TYR A 1 293 ? 4.003 -2.325 9.735 1.00 94.69 293 TYR A O 1
ATOM 2415 N N . PRO A 1 294 ? 5.791 -3.653 10.062 1.00 88.44 294 PRO A N 1
ATOM 2416 C CA . PRO A 1 294 ? 6.756 -2.569 9.954 1.00 88.44 294 PRO A CA 1
ATOM 2417 C C . PRO A 1 294 ? 6.887 -2.110 8.499 1.00 88.44 294 PRO A C 1
ATOM 2419 O O . PRO A 1 294 ? 7.361 -2.841 7.635 1.00 88.44 294 PRO A O 1
ATOM 2422 N N . THR A 1 295 ? 6.493 -0.869 8.225 1.00 87.44 295 THR A N 1
ATOM 2423 C CA . THR A 1 295 ? 6.658 -0.262 6.897 1.00 87.44 295 THR A CA 1
ATOM 2424 C C . THR A 1 295 ? 8.049 0.356 6.718 1.00 87.44 295 THR A C 1
ATOM 2426 O O . THR A 1 295 ? 8.610 0.906 7.676 1.00 87.44 295 THR A O 1
ATOM 2429 N N . LEU A 1 296 ? 8.555 0.359 5.481 1.00 78.38 296 LEU A N 1
ATOM 2430 C CA . LEU A 1 296 ? 9.833 0.983 5.106 1.00 78.38 296 LEU A CA 1
ATOM 2431 C C . LEU A 1 296 ? 9.803 2.515 5.125 1.00 78.38 296 LEU A C 1
ATOM 2433 O O . LEU A 1 296 ? 10.869 3.121 5.114 1.00 78.38 296 LEU A O 1
ATOM 2437 N N . GLY A 1 297 ? 8.616 3.130 5.171 1.00 69.19 297 GLY A N 1
ATOM 2438 C CA . GLY A 1 297 ? 8.467 4.579 5.076 1.00 69.19 297 GLY A CA 1
ATOM 2439 C C . GLY A 1 297 ? 9.390 5.331 6.032 1.00 69.19 297 GLY A C 1
ATOM 2440 O O . GLY A 1 297 ? 9.285 5.184 7.255 1.00 69.19 297 GLY A O 1
ATOM 2441 N N . SER A 1 298 ? 10.293 6.120 5.450 1.00 67.75 298 SER A N 1
ATOM 2442 C CA . SER A 1 298 ? 11.212 7.039 6.133 1.00 67.75 298 SER A CA 1
ATOM 2443 C C . SER A 1 298 ? 10.604 8.426 6.325 1.00 67.75 298 SER A C 1
ATOM 2445 O O . SER A 1 298 ? 11.271 9.332 6.811 1.00 67.75 298 SER A O 1
ATOM 2447 N N . GLN A 1 299 ? 9.343 8.607 5.927 1.00 71.56 299 GLN A N 1
ATOM 2448 C CA . GLN A 1 299 ? 8.665 9.885 6.011 1.00 71.56 299 GLN A CA 1
ATOM 2449 C C . GLN A 1 299 ? 8.542 10.333 7.471 1.00 71.56 299 GLN A C 1
ATOM 2451 O O . GLN A 1 299 ? 7.703 9.845 8.227 1.00 71.56 299 GLN A O 1
ATOM 2456 N N . GLU A 1 300 ? 9.383 11.297 7.841 1.00 74.25 300 GLU A N 1
ATOM 2457 C CA . GLU A 1 300 ? 9.429 11.872 9.187 1.00 74.25 300 GLU A CA 1
ATOM 2458 C C . GLU A 1 300 ? 8.185 12.708 9.498 1.00 74.25 300 GLU A C 1
ATOM 2460 O O . GLU A 1 300 ? 7.797 12.846 10.652 1.00 74.25 300 GLU A O 1
ATOM 2465 N N . THR A 1 301 ? 7.534 13.263 8.467 1.00 83.81 301 THR A N 1
ATOM 2466 C CA . THR A 1 301 ? 6.378 14.151 8.636 1.00 83.81 301 THR A CA 1
ATOM 2467 C C . THR A 1 301 ? 5.196 13.703 7.792 1.00 83.81 301 THR A C 1
ATOM 2469 O O . THR A 1 301 ? 5.299 13.574 6.575 1.00 83.81 301 THR A O 1
ATOM 2472 N N . TYR A 1 302 ? 4.046 13.505 8.428 1.00 91.19 302 TYR A N 1
ATOM 2473 C CA . TYR A 1 302 ? 2.785 13.170 7.770 1.00 91.19 302 TYR A CA 1
ATOM 2474 C C . TYR A 1 302 ? 1.622 13.859 8.476 1.00 91.19 302 TYR A C 1
ATOM 2476 O O . TYR A 1 302 ? 1.691 14.183 9.657 1.00 91.19 302 TYR A O 1
ATOM 2484 N N . LYS A 1 303 ? 0.534 14.126 7.750 1.00 90.44 303 LYS A N 1
ATOM 2485 C CA . LYS A 1 303 ? -0.623 14.857 8.299 1.00 90.44 303 LYS A CA 1
ATOM 2486 C C . LYS A 1 303 ? -1.660 13.938 8.936 1.00 90.44 303 LYS A C 1
ATOM 2488 O O . LYS A 1 303 ? -2.468 14.389 9.750 1.00 90.44 303 LYS A O 1
ATOM 2493 N N . ARG A 1 304 ? -1.705 12.679 8.501 1.00 94.00 304 ARG A N 1
ATOM 2494 C CA . ARG A 1 304 ? -2.762 11.726 8.858 1.00 94.00 304 ARG A CA 1
ATOM 2495 C C . ARG A 1 304 ? -2.238 10.308 8.931 1.00 94.00 304 ARG A C 1
ATOM 2497 O O . ARG A 1 304 ? -1.253 9.985 8.280 1.00 94.00 304 ARG A O 1
ATOM 2504 N N . VAL A 1 305 ? -2.955 9.468 9.660 1.00 95.56 305 VAL A N 1
ATOM 2505 C CA . VAL A 1 305 ? -2.726 8.027 9.733 1.00 95.56 305 VAL A CA 1
ATOM 2506 C C . VAL A 1 305 ? -3.885 7.301 9.062 1.00 95.56 305 VAL A C 1
ATOM 2508 O O . VAL A 1 305 ? -5.038 7.612 9.342 1.00 95.56 305 VAL A O 1
ATOM 2511 N N . VAL A 1 306 ? -3.587 6.342 8.190 1.00 96.50 306 VAL A N 1
ATOM 2512 C CA . VAL A 1 306 ? -4.546 5.494 7.471 1.00 96.50 306 VAL A CA 1
ATOM 2513 C C . VAL A 1 306 ? -4.391 4.060 7.958 1.00 96.50 306 VAL A C 1
ATOM 2515 O O . VAL A 1 306 ? -3.278 3.548 8.017 1.00 96.50 306 VAL A O 1
ATOM 2518 N N . LEU A 1 307 ? -5.497 3.404 8.299 1.00 97.81 307 LEU A N 1
ATOM 2519 C CA . LEU A 1 307 ? -5.509 2.035 8.806 1.00 97.81 307 LEU A CA 1
ATOM 2520 C C . LEU A 1 307 ? -5.922 1.051 7.706 1.00 97.81 307 LEU A C 1
ATOM 2522 O O . LEU A 1 307 ? -6.967 1.223 7.069 1.00 97.81 307 LEU A O 1
ATOM 2526 N N . ILE A 1 308 ? -5.136 -0.009 7.526 1.00 98.12 308 ILE A N 1
ATOM 2527 C CA . ILE A 1 308 ? -5.467 -1.145 6.655 1.00 98.12 308 ILE A CA 1
ATOM 2528 C C . ILE A 1 308 ? -5.146 -2.480 7.336 1.00 98.12 308 ILE A C 1
ATOM 2530 O O . ILE A 1 308 ? -4.419 -2.538 8.325 1.00 98.12 308 ILE A O 1
ATOM 2534 N N . TYR A 1 309 ? -5.720 -3.560 6.820 1.00 97.94 309 TYR A N 1
ATOM 2535 C CA . TYR A 1 309 ? -5.548 -4.933 7.287 1.00 97.94 309 TYR A CA 1
ATOM 2536 C C . TYR A 1 309 ? -4.768 -5.708 6.240 1.00 97.94 309 TYR A C 1
ATOM 2538 O O . TYR A 1 309 ? -5.042 -5.534 5.053 1.00 97.94 309 TYR A O 1
ATOM 2546 N N . TYR A 1 310 ? -3.865 -6.588 6.662 1.00 97.62 310 TYR A N 1
ATOM 2547 C CA . TYR A 1 310 ? -3.152 -7.477 5.751 1.00 97.62 310 TYR A CA 1
ATOM 2548 C C . TYR A 1 310 ? -3.316 -8.942 6.153 1.00 97.62 310 TYR A C 1
ATOM 2550 O O . TYR A 1 310 ? -2.974 -9.333 7.273 1.00 97.62 310 TYR A O 1
ATOM 2558 N N . ASP A 1 311 ? -3.844 -9.738 5.224 1.00 95.88 311 ASP A N 1
ATOM 2559 C CA . ASP A 1 311 ? -3.945 -11.190 5.302 1.00 95.88 311 ASP A CA 1
ATOM 2560 C C . ASP A 1 311 ? -2.856 -11.839 4.444 1.00 95.88 311 ASP A C 1
ATOM 2562 O O . ASP A 1 311 ? -3.021 -12.048 3.242 1.00 95.88 311 ASP A O 1
ATOM 2566 N N . ASP A 1 312 ? -1.741 -12.179 5.082 1.00 93.19 312 ASP A N 1
ATOM 2567 C CA . ASP A 1 312 ? -0.582 -12.819 4.460 1.00 93.19 312 ASP A CA 1
ATOM 2568 C C . ASP A 1 312 ? -0.838 -14.257 4.004 1.00 93.19 312 ASP A C 1
ATOM 2570 O O . ASP A 1 312 ? -0.076 -14.764 3.190 1.00 93.19 312 ASP A O 1
ATOM 2574 N N . SER A 1 313 ? -1.908 -14.916 4.466 1.00 92.75 313 SER A N 1
ATOM 2575 C CA . SER A 1 313 ? -2.229 -16.274 3.993 1.00 92.75 313 SER A CA 1
ATOM 2576 C C . SER A 1 313 ? -2.682 -16.301 2.532 1.00 92.75 313 SER A C 1
ATOM 2578 O O . SER A 1 313 ? -2.574 -17.330 1.869 1.00 92.75 313 SER A O 1
ATOM 2580 N N . ILE A 1 314 ? -3.184 -15.168 2.037 1.00 92.44 314 ILE A N 1
ATOM 2581 C CA . ILE A 1 314 ? -3.716 -15.011 0.680 1.00 92.44 314 ILE A CA 1
ATOM 2582 C C . ILE A 1 314 ? -3.199 -13.745 -0.020 1.00 92.44 314 ILE A C 1
ATOM 2584 O O . ILE A 1 314 ? -3.699 -13.402 -1.087 1.00 92.44 314 ILE A O 1
ATOM 2588 N N . GLY A 1 315 ? -2.246 -13.025 0.584 1.00 92.56 315 GLY A N 1
ATOM 2589 C CA . GLY A 1 315 ? -1.697 -11.779 0.042 1.00 92.56 315 GLY A CA 1
ATOM 2590 C C . GLY A 1 315 ? -2.744 -10.677 -0.158 1.00 92.56 315 GLY A C 1
ATOM 2591 O O . GLY A 1 315 ? -2.740 -10.006 -1.187 1.00 92.56 315 GLY A O 1
ATOM 2592 N N . HIS A 1 316 ? -3.682 -10.501 0.782 1.00 95.56 316 HIS A N 1
ATOM 2593 C CA . HIS A 1 316 ? -4.849 -9.626 0.586 1.00 95.56 316 HIS A CA 1
ATOM 2594 C C . HIS A 1 316 ? -4.892 -8.443 1.554 1.00 95.56 316 HIS A C 1
ATOM 2596 O O . HIS A 1 316 ? -4.814 -8.615 2.771 1.00 95.56 316 HIS A O 1
ATOM 2602 N N . PHE A 1 317 ? -5.082 -7.238 1.013 1.00 97.38 317 PHE A N 1
ATOM 2603 C CA . PHE A 1 317 ? -5.268 -6.010 1.787 1.00 97.38 317 PHE A CA 1
ATOM 2604 C C . PHE A 1 317 ? -6.742 -5.632 1.907 1.00 97.38 317 PHE A C 1
ATOM 2606 O O . PHE A 1 317 ? -7.524 -5.787 0.969 1.00 97.38 317 PHE A O 1
ATOM 2613 N N . GLN A 1 318 ? -7.124 -5.117 3.073 1.00 97.06 318 GLN A N 1
ATOM 2614 C CA . GLN A 1 318 ? -8.501 -4.725 3.376 1.00 97.06 318 GLN A CA 1
ATOM 2615 C C . GLN A 1 318 ? -8.527 -3.421 4.179 1.00 97.06 318 GLN A C 1
ATOM 2617 O O . GLN A 1 318 ? -7.535 -3.023 4.788 1.00 97.06 318 GLN A O 1
ATOM 2622 N N . VAL A 1 319 ? -9.675 -2.751 4.229 1.00 96.44 319 VAL A N 1
ATOM 2623 C CA . VAL A 1 319 ? -9.858 -1.562 5.076 1.00 96.44 319 VAL A CA 1
ATOM 2624 C C . VAL A 1 319 ? -9.980 -1.992 6.532 1.00 96.44 319 VAL A C 1
ATOM 2626 O O . VAL A 1 319 ? -10.689 -2.957 6.810 1.00 96.44 319 VAL A O 1
ATOM 2629 N N . VAL A 1 320 ? -9.363 -1.254 7.459 1.00 96.31 320 VAL A N 1
ATOM 2630 C CA . VAL A 1 320 ? -9.605 -1.389 8.908 1.00 96.31 320 VAL A CA 1
ATOM 2631 C C . VAL A 1 320 ? -10.361 -0.181 9.407 1.00 96.31 320 VAL A C 1
ATOM 2633 O O . VAL A 1 320 ? -10.030 0.948 9.064 1.00 96.31 320 VAL A O 1
ATOM 2636 N N . GLY A 1 321 ? -11.348 -0.413 10.258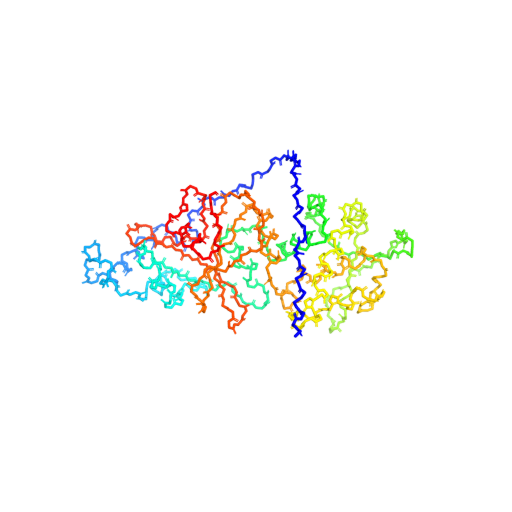 1.00 95.50 321 GLY A N 1
ATOM 2637 C CA . GLY A 1 321 ? -12.018 0.625 11.019 1.00 95.50 321 GLY A CA 1
ATOM 2638 C C . GLY A 1 321 ? -11.959 0.309 12.506 1.00 95.50 321 GLY A C 1
ATOM 2639 O O . GLY A 1 321 ? -12.131 -0.847 12.893 1.00 95.50 321 GLY A O 1
ATOM 2640 N N . ILE A 1 322 ? -11.741 1.327 13.338 1.00 94.75 322 ILE A N 1
ATOM 2641 C CA . ILE A 1 322 ? -11.823 1.195 14.798 1.00 94.75 322 ILE A CA 1
ATOM 2642 C C . ILE A 1 322 ? -12.882 2.132 15.376 1.00 94.75 322 ILE A C 1
ATOM 2644 O O . ILE A 1 322 ? -13.135 3.211 14.836 1.00 94.75 322 ILE A O 1
ATOM 2648 N N . LYS A 1 323 ? -13.499 1.726 16.487 1.00 90.38 323 LYS A N 1
ATOM 2649 C CA . LYS A 1 323 ? -14.487 2.521 17.228 1.00 90.38 323 LYS A CA 1
ATOM 2650 C C . LYS A 1 323 ? -14.314 2.305 18.730 1.00 90.38 323 LYS A C 1
ATOM 2652 O O . LYS A 1 323 ? -14.201 1.173 19.179 1.00 90.38 323 LYS A O 1
ATOM 2657 N N . LYS A 1 324 ? -14.357 3.371 19.531 1.00 89.75 324 LYS A N 1
ATOM 2658 C CA . LYS A 1 324 ? -14.359 3.265 21.000 1.00 89.75 324 LYS A CA 1
ATOM 2659 C C . LYS A 1 324 ? -15.684 2.673 21.506 1.00 89.75 324 LYS A C 1
ATOM 2661 O O . LYS A 1 324 ? -16.743 3.069 21.030 1.00 89.75 324 LYS A O 1
ATOM 2666 N N . PHE A 1 325 ? -15.650 1.776 22.492 1.00 85.94 325 PHE A N 1
ATOM 2667 C CA . PHE A 1 325 ? -16.852 1.091 23.003 1.00 85.94 325 PHE A CA 1
ATOM 2668 C C . PHE A 1 325 ? -17.975 2.050 23.416 1.00 85.94 325 PHE A C 1
ATOM 2670 O O . PHE A 1 325 ? -19.122 1.858 23.023 1.00 85.94 325 PHE A O 1
ATOM 2677 N N . ASN A 1 326 ? -17.618 3.128 24.115 1.00 81.31 326 ASN A N 1
ATOM 2678 C CA . ASN A 1 326 ? -18.575 4.081 24.683 1.00 81.31 326 ASN A CA 1
ATOM 2679 C C . ASN A 1 326 ? -18.789 5.319 23.795 1.00 81.31 326 ASN A C 1
ATOM 2681 O O . ASN A 1 326 ? -19.243 6.351 24.285 1.00 81.31 326 ASN A O 1
ATOM 2685 N N . SER A 1 327 ? -18.404 5.280 22.511 1.00 80.69 327 SER A N 1
ATOM 2686 C CA . SER A 1 327 ? -18.697 6.396 21.611 1.00 80.69 327 SER A CA 1
ATOM 2687 C C . SER A 1 327 ? -20.115 6.290 21.046 1.00 80.69 327 SER A C 1
ATOM 2689 O O . SER A 1 327 ? -20.537 5.257 20.521 1.00 80.69 327 SER A O 1
ATOM 2691 N N . ASN A 1 328 ? -20.838 7.409 21.117 1.00 69.62 328 ASN A N 1
ATOM 2692 C CA . ASN A 1 328 ? -22.216 7.534 20.631 1.00 69.62 328 ASN A CA 1
ATOM 2693 C C . ASN A 1 328 ? -22.332 7.480 19.094 1.00 69.62 328 ASN A C 1
ATOM 2695 O O . ASN A 1 328 ? -23.435 7.363 18.567 1.00 69.62 328 ASN A O 1
ATOM 2699 N N . GLY A 1 329 ? -21.214 7.582 18.366 1.00 67.38 329 GLY A N 1
ATOM 2700 C CA . GLY A 1 329 ? -21.179 7.475 16.906 1.00 67.38 329 GLY A CA 1
ATOM 2701 C C . GLY A 1 329 ? -21.150 6.022 16.435 1.00 67.38 329 GLY A C 1
ATOM 2702 O O . GLY A 1 329 ? -20.529 5.171 17.065 1.00 67.38 329 GLY A O 1
ATOM 2703 N N . LEU A 1 330 ? -21.795 5.718 15.309 1.00 60.66 330 LEU A N 1
ATOM 2704 C CA . LEU A 1 330 ? -21.679 4.411 14.642 1.00 60.66 330 LEU A CA 1
ATOM 2705 C C . LEU A 1 330 ? -20.424 4.304 13.762 1.00 60.66 330 LEU A C 1
ATOM 2707 O O . LEU A 1 330 ? -20.134 3.231 13.236 1.00 60.66 330 LEU A O 1
ATOM 2711 N N . ASP A 1 331 ? -19.681 5.398 13.618 1.00 75.19 331 ASP A N 1
ATOM 2712 C CA . ASP A 1 331 ? -18.632 5.507 12.618 1.00 75.19 331 ASP A CA 1
ATOM 2713 C C . ASP A 1 331 ? -17.374 4.752 13.050 1.00 75.19 331 ASP A C 1
ATOM 2715 O O . ASP A 1 331 ? -16.679 5.118 14.000 1.00 75.19 331 ASP A O 1
ATOM 2719 N N . LEU A 1 332 ? -17.072 3.695 12.301 1.00 88.94 332 LEU A N 1
ATOM 2720 C CA . LEU A 1 332 ? -15.744 3.110 12.256 1.00 88.94 332 LEU A CA 1
ATOM 2721 C C . LEU A 1 332 ? -14.795 4.086 11.559 1.00 88.94 332 LEU A C 1
ATOM 2723 O O . LEU A 1 332 ? -15.029 4.490 10.417 1.00 88.94 332 LEU A O 1
ATOM 2727 N N . MET A 1 333 ? -13.710 4.444 12.238 1.00 91.88 333 MET A N 1
ATOM 2728 C CA . MET A 1 333 ? -12.701 5.350 11.705 1.00 91.88 333 MET A CA 1
ATOM 2729 C C . MET A 1 333 ? -11.516 4.567 11.142 1.00 91.88 333 MET A C 1
ATOM 2731 O O . MET A 1 333 ? -10.897 3.764 11.841 1.00 91.88 333 MET A O 1
ATOM 2735 N N . SER A 1 334 ? -11.207 4.829 9.873 1.00 94.56 334 SER A N 1
ATOM 2736 C CA . SER A 1 334 ? -10.067 4.255 9.140 1.00 94.56 334 SER A CA 1
ATOM 2737 C C . SER A 1 334 ? -8.951 5.267 8.897 1.00 94.56 334 SER A C 1
ATOM 2739 O O . SER A 1 334 ? -7.878 4.895 8.431 1.00 94.56 334 SER A O 1
ATOM 2741 N N . VAL A 1 335 ? -9.202 6.549 9.175 1.00 95.00 335 VAL A N 1
ATOM 2742 C CA . VAL A 1 335 ? -8.252 7.644 8.973 1.00 95.00 335 VAL A CA 1
ATOM 2743 C C . VAL A 1 335 ? -8.329 8.598 10.153 1.00 95.00 335 VAL A C 1
ATOM 2745 O O . VAL A 1 335 ? -9.422 8.977 10.568 1.00 95.00 335 VAL A O 1
ATOM 2748 N N . PHE A 1 336 ? -7.169 9.003 10.659 1.00 93.94 336 PHE A N 1
ATOM 2749 C CA . PHE A 1 336 ? -7.028 9.895 11.804 1.00 93.94 336 PHE A CA 1
ATOM 2750 C C . PHE A 1 336 ? -6.145 11.079 11.436 1.00 93.94 336 PHE A C 1
ATOM 2752 O O . PHE A 1 336 ? -5.142 10.918 10.739 1.00 93.94 336 PHE A O 1
ATOM 2759 N N . SER A 1 337 ? -6.485 12.271 11.927 1.00 92.88 337 SER A N 1
ATOM 2760 C CA . SER A 1 337 ? -5.477 13.322 12.067 1.00 92.88 337 SER A CA 1
ATOM 2761 C C . SER A 1 337 ? -4.476 12.907 13.153 1.00 92.88 337 SER A C 1
ATOM 2763 O O . SER A 1 337 ? -4.775 12.031 13.968 1.00 92.88 337 SER A O 1
ATOM 2765 N N . LEU A 1 338 ? -3.296 13.529 13.198 1.00 89.69 338 LEU A N 1
ATOM 2766 C CA . LEU A 1 338 ? -2.366 13.282 14.303 1.00 89.69 338 LEU A CA 1
ATOM 2767 C C . LEU A 1 338 ? -3.031 13.569 15.656 1.00 89.69 338 LEU A C 1
ATOM 2769 O O . LEU A 1 338 ? -2.982 12.738 16.556 1.00 89.69 338 LEU A O 1
ATOM 2773 N N . ASN A 1 339 ? -3.717 14.700 15.795 1.00 89.88 339 ASN A N 1
ATOM 2774 C CA . ASN A 1 339 ? -4.303 15.106 17.074 1.00 89.88 339 ASN A CA 1
ATOM 2775 C C . ASN A 1 339 ? -5.438 14.179 17.536 1.00 89.88 339 ASN A C 1
ATOM 2777 O O . ASN A 1 339 ? -5.628 14.006 18.736 1.00 89.88 339 ASN A O 1
ATOM 2781 N N . ASP A 1 340 ? -6.136 13.539 16.595 1.00 90.94 340 ASP A N 1
ATOM 2782 C CA . ASP A 1 340 ? -7.260 12.643 16.891 1.00 90.94 340 ASP A CA 1
ATOM 2783 C C . ASP A 1 340 ? -6.843 11.167 17.002 1.00 90.94 340 ASP A C 1
ATOM 2785 O O . ASP A 1 340 ? -7.672 10.305 17.303 1.00 90.94 340 ASP A O 1
ATOM 2789 N N . LEU A 1 341 ? -5.571 10.848 16.741 1.00 93.00 341 LEU A N 1
ATOM 2790 C CA . LEU A 1 341 ? -5.064 9.481 16.792 1.00 93.00 341 LEU A CA 1
ATOM 2791 C C . LEU A 1 341 ? -5.063 8.961 18.243 1.00 93.00 341 LEU A C 1
ATOM 2793 O O . LEU A 1 341 ? -4.352 9.528 19.082 1.00 93.00 341 LEU A O 1
ATOM 2797 N N . PRO A 1 342 ? -5.772 7.854 18.551 1.00 94.12 342 PRO A N 1
ATOM 2798 C CA . PRO A 1 342 ? -5.823 7.311 19.904 1.00 94.12 342 PRO A CA 1
ATOM 2799 C C . PRO A 1 342 ? -4.435 7.009 20.477 1.00 94.12 342 PRO A C 1
ATOM 2801 O O . PRO A 1 342 ? -3.604 6.379 19.818 1.00 94.12 342 PRO A O 1
ATOM 2804 N N . SER A 1 343 ? -4.199 7.393 21.735 1.00 94.56 343 SER A N 1
ATOM 2805 C CA . SER A 1 343 ? -2.935 7.120 22.437 1.00 94.56 343 SER A CA 1
ATOM 2806 C C . SER A 1 343 ? -2.611 5.625 22.500 1.00 94.56 343 SER A C 1
ATOM 2808 O O . SER A 1 343 ? -1.462 5.244 22.301 1.00 94.56 343 SER A O 1
ATOM 2810 N N . SER A 1 344 ? -3.627 4.776 22.663 1.00 94.50 344 SER A N 1
ATOM 2811 C CA . SER A 1 344 ? -3.496 3.315 22.610 1.00 94.50 344 SER A CA 1
ATOM 2812 C C . SER A 1 344 ? -2.918 2.818 21.284 1.00 94.50 344 SER A C 1
ATOM 2814 O O . SER A 1 344 ? -2.075 1.925 21.267 1.00 94.50 344 SER A O 1
ATOM 2816 N N . LEU A 1 345 ? -3.330 3.409 20.160 1.00 95.25 345 LEU A N 1
ATOM 2817 C CA . LEU A 1 345 ? -2.822 3.024 18.847 1.00 95.25 345 LEU A CA 1
ATOM 2818 C C . LEU A 1 345 ? -1.371 3.485 18.657 1.00 95.25 345 LEU A C 1
ATOM 2820 O O . LEU A 1 345 ? -0.574 2.749 18.080 1.00 95.25 345 LEU A O 1
ATOM 2824 N N . ARG A 1 346 ? -1.007 4.656 19.198 1.00 95.06 346 ARG A N 1
ATOM 2825 C CA . ARG A 1 346 ? 0.387 5.132 19.239 1.00 95.06 346 ARG A CA 1
ATOM 2826 C C . ARG A 1 346 ? 1.274 4.190 20.052 1.00 95.06 346 ARG A C 1
ATOM 2828 O O . ARG A 1 346 ? 2.354 3.835 19.595 1.00 95.06 346 ARG A O 1
ATOM 2835 N N . GLU A 1 347 ? 0.803 3.763 21.220 1.00 95.62 347 GLU A N 1
ATOM 2836 C CA . GLU A 1 347 ? 1.511 2.827 22.098 1.00 95.62 347 GLU A CA 1
ATOM 2837 C C . GLU A 1 347 ? 1.708 1.463 21.426 1.00 95.62 347 GLU A C 1
ATOM 2839 O O . GLU A 1 347 ? 2.824 0.947 21.390 1.00 95.62 347 GLU A O 1
ATOM 2844 N N . ILE A 1 348 ? 0.647 0.904 20.833 1.00 96.38 348 ILE A N 1
ATOM 2845 C CA . ILE A 1 348 ? 0.711 -0.352 20.073 1.00 96.38 348 ILE A CA 1
ATOM 2846 C C . ILE A 1 348 ? 1.722 -0.242 18.933 1.00 96.38 348 ILE A C 1
ATOM 2848 O O . ILE A 1 348 ? 2.561 -1.127 18.775 1.00 96.38 348 ILE A O 1
ATOM 2852 N N . TYR A 1 349 ? 1.655 0.841 18.156 1.00 95.75 349 TYR A N 1
ATOM 2853 C CA . TYR A 1 349 ? 2.558 1.056 17.034 1.00 95.75 349 TYR A CA 1
ATOM 2854 C C . TYR A 1 349 ? 4.015 1.158 17.496 1.00 95.75 349 TYR A C 1
ATOM 2856 O O . TYR A 1 349 ? 4.877 0.481 16.938 1.00 95.75 349 TYR A O 1
ATOM 2864 N N . LEU A 1 350 ? 4.291 1.946 18.540 1.00 95.00 350 LEU A N 1
ATOM 2865 C CA . LEU A 1 350 ? 5.632 2.085 19.107 1.00 95.00 350 LEU A CA 1
ATOM 2866 C C . LEU A 1 350 ? 6.165 0.746 19.621 1.00 95.00 350 LEU A C 1
ATOM 2868 O O . LEU A 1 350 ? 7.316 0.407 19.365 1.00 95.00 350 LEU A O 1
ATOM 2872 N N . LYS A 1 351 ? 5.328 -0.031 20.309 1.00 96.19 351 LYS A N 1
ATOM 2873 C CA . LYS A 1 351 ? 5.704 -1.345 20.834 1.00 96.19 351 LYS A CA 1
ATOM 2874 C C . LYS A 1 351 ? 6.051 -2.340 19.726 1.00 96.19 351 LYS A C 1
ATOM 2876 O O . LYS A 1 351 ? 7.007 -3.091 19.882 1.00 96.19 351 LYS A O 1
ATOM 2881 N N . ASP A 1 352 ? 5.281 -2.353 18.641 1.00 96.50 352 ASP A N 1
ATOM 2882 C CA . ASP A 1 352 ? 5.433 -3.345 17.571 1.00 96.50 352 ASP A CA 1
ATOM 2883 C C . ASP A 1 352 ? 6.517 -2.973 16.556 1.00 96.50 352 ASP A C 1
ATOM 2885 O O . ASP A 1 352 ? 7.147 -3.852 15.975 1.00 96.50 352 ASP A O 1
ATOM 2889 N N . THR A 1 353 ? 6.719 -1.676 16.317 1.00 93.94 353 THR A N 1
ATOM 2890 C CA . THR A 1 353 ? 7.610 -1.187 15.252 1.00 93.94 353 THR A CA 1
ATOM 2891 C C . THR A 1 353 ? 8.878 -0.522 15.774 1.00 93.94 353 THR A C 1
ATOM 2893 O O . THR A 1 353 ? 9.773 -0.232 14.983 1.00 93.94 353 THR A O 1
ATOM 2896 N N . HIS A 1 354 ? 8.946 -0.235 17.078 1.00 92.88 354 HIS A N 1
ATOM 2897 C CA . HIS A 1 354 ? 9.987 0.584 17.707 1.00 92.88 354 HIS A CA 1
ATOM 2898 C C . HIS A 1 354 ? 10.127 1.993 17.101 1.00 92.88 354 HIS A C 1
ATOM 2900 O O . HIS A 1 354 ? 11.153 2.647 17.274 1.00 92.88 354 HIS A O 1
ATOM 2906 N N . LYS A 1 355 ? 9.091 2.482 16.404 1.00 90.88 355 LYS A N 1
ATOM 2907 C CA . LYS A 1 355 ? 9.037 3.814 15.791 1.00 90.88 355 LYS A CA 1
ATOM 2908 C C . LYS A 1 355 ? 7.907 4.648 16.394 1.00 90.88 355 LYS A C 1
ATOM 2910 O O . LYS A 1 355 ? 6.846 4.131 16.733 1.00 90.88 355 LYS A O 1
ATOM 2915 N N . SER A 1 356 ? 8.128 5.955 16.500 1.00 89.62 356 SER A N 1
ATOM 2916 C CA . SER A 1 356 ? 7.126 6.910 16.986 1.00 89.62 356 SER A CA 1
ATOM 2917 C C . SER A 1 356 ? 6.101 7.260 15.899 1.00 89.62 356 SER A C 1
ATOM 2919 O O . SER A 1 356 ? 6.456 7.358 14.724 1.00 89.62 356 SER A O 1
ATOM 2921 N N . LEU A 1 357 ? 4.838 7.488 16.298 1.00 85.69 357 LEU A N 1
ATOM 2922 C CA . LEU A 1 357 ? 3.836 8.186 15.471 1.00 85.69 357 LEU A CA 1
ATOM 2923 C C . LEU A 1 357 ? 3.693 9.689 15.825 1.00 85.69 357 LEU A C 1
ATOM 2925 O O . LEU A 1 357 ? 2.686 10.327 15.506 1.00 85.69 357 LEU A O 1
ATOM 2929 N N . LEU A 1 358 ? 4.645 10.223 16.586 1.00 72.12 358 LEU A N 1
ATOM 2930 C CA . LEU A 1 358 ? 4.757 11.619 17.022 1.00 72.12 358 LEU A CA 1
ATOM 2931 C C . LEU A 1 358 ? 5.964 12.271 16.372 1.00 72.12 358 LEU A C 1
ATOM 2933 O O . LEU A 1 358 ? 7.020 11.591 16.398 1.00 72.12 358 LEU A O 1
#

Organism: NCBI:txid659607

Secondary structure (DSSP, 8-state):
---------------------------------TTS-HHHHHHHHHHHHHHH-SS-GGGS-GGGS-SSSHHHHHHHHH--SS-EEE--HHHHHHHHTTTEEEEEE----SS-HHHHHHHHHHT-TT--HHHHHHHHHHHHTT--TTTTSTT-SS----EEEE-TTS-EEEEE------S------------HHHHHHHHHH--HHHHHHHHHHHHHHHHTT---SSS-HHHHHH-SEETTEE--SHHHHHHHHHHHHHS-STTS---HHHHHHHHHHHTEEEEEEETTT-SEE------S--SEEEEEEEETTTTEEEEEEEEETT-S----BSEEETTTS-HHHHHHHHHHHS----

Sequence (358 aa):
MTHFFEITPFLLILFIFVSLRPLLEAKFNTTKLHEVTEKNGLEIRTFIESKVLSANISDLPPHLIPPYDYCNALSKSIKSRYQWRDVSRTWQKRLKDYGFWICHRDCGGGGDCLYKSIISSMRLSNITVSILRSKIADEFIGTNSEILRGIDENEELVRVEVDSKGTLTNDFYLDYVPSNKIFQRGNYTFKPEKDSLLIKTWNDTFFLEQMNVLVSLELSGEWQDSWSPVEIMSNNHSKGVDISTNVKKALMVHYYLSKEGNTHWGNQWDVNFIEKIFNVKVVIFWKNRGIIYPTLGSQETYKRVVLIYYDDSIGHFQVVGIKKFNSNGLDLMSVFSLNDLPSSLREIYLKDTHKSLL

Foldseek 3Di:
DDDDDDDDDDDDDDDDDDDDDDDDDDPQPPDDPVQADVVLQVVLLVVLCVVQPPDDVVPPDLVPRDLACLQVSLQVSSVDPKGWHAFAPLQSVLVSVVQKGKTWIFQDDFQQQVVSQLCVQSVVVPADSLNLLLLLLCVLQAAPPPVLPPPDPDDDFAAWDADPVRHTDDGDDDDDDDDDDDDDDDDDGDDVVSLVRRVVGTDLVSNVVSLVVQQVCVVVVNDDAPDHSCCLVVDQDDPRDGNVDSSSSSVVSSVQRSDDGRSHHDDLSSQQSSCVVQQEAEWEQERPPRATDAGPHPPPGGFKYFYWYADPVVRGITQMFMDRNPDPDPDGRGMGGLVRDDPSVQVRNCVRHVDGPD

pLDDT: mean 72.07, std 26.21, range [24.91, 98.31]

Radius of gyration: 24.64 Å; chains: 1; bounding box: 80×48×71 Å